Protein AF-A7EYI3-F1 (afdb_monomer)

Sequence (301 aa):
MHMDLYYACGGKWDTVVPQCDITPAELTSFLEYAAMFLCNLGNYHGEGDQKFVPDLNAETLRKIVTISSKAQQERAIELRHRHRTYFPRRDRQCIGDDADKLYHLLKASTETIVPVDGLRELSDGIFIVNGDHSEELSKICSALIKAKEYAGNRTQTRFLTSYIECFRTGSLEAFQKSQKDWVTELSAREENIIGFIEPYRDPAGIRSEWEAMIGIADLDEKSKLKLFVESSKVIIRQLPWALVRSLAVCGSIIFEAANLPNYEYIRETCGFKNIVLANRLSVNNNQNSVPLGQTIRTKYF

Structure (mmCIF, N/CA/C/O backbone):
data_AF-A7EYI3-F1
#
_entry.id   AF-A7EYI3-F1
#
loop_
_atom_site.group_PDB
_atom_site.id
_atom_site.type_symbol
_atom_site.label_atom_id
_atom_site.label_alt_id
_atom_site.label_comp_id
_atom_site.label_asym_id
_atom_site.label_entity_id
_atom_site.label_seq_id
_atom_site.pdbx_PDB_ins_code
_atom_site.Cartn_x
_atom_site.Cartn_y
_atom_site.Cartn_z
_atom_site.occupancy
_atom_site.B_iso_or_equiv
_atom_site.auth_seq_id
_atom_site.auth_comp_id
_atom_site.auth_asym_id
_atom_site.auth_atom_id
_atom_site.pdbx_PDB_model_num
ATOM 1 N N . MET A 1 1 ? 9.627 -6.760 -12.275 1.00 81.81 1 MET A N 1
ATOM 2 C CA . MET A 1 1 ? 10.387 -6.479 -13.515 1.00 81.81 1 MET A CA 1
ATOM 3 C C . MET A 1 1 ? 11.218 -5.216 -13.373 1.00 81.81 1 MET A C 1
ATOM 5 O O . MET A 1 1 ? 12.435 -5.291 -13.458 1.00 81.81 1 MET A O 1
ATOM 9 N N . HIS A 1 2 ? 10.596 -4.060 -13.109 1.00 85.56 2 HIS A N 1
ATOM 10 C CA . HIS A 1 2 ? 11.300 -2.772 -12.992 1.00 85.56 2 HIS A CA 1
ATOM 11 C C . HIS A 1 2 ? 12.450 -2.779 -11.965 1.00 85.56 2 HIS A C 1
ATOM 13 O O . HIS A 1 2 ? 13.549 -2.330 -12.280 1.00 85.56 2 HIS A O 1
ATOM 19 N N . MET A 1 3 ? 12.234 -3.360 -10.778 1.00 86.62 3 MET A N 1
ATOM 20 C CA . MET A 1 3 ? 13.271 -3.451 -9.737 1.00 86.62 3 MET A CA 1
ATOM 21 C C . MET A 1 3 ? 14.443 -4.357 -10.135 1.00 86.62 3 MET A C 1
ATOM 23 O O . MET A 1 3 ? 15.593 -4.020 -9.878 1.00 86.62 3 MET A O 1
ATOM 27 N N . ASP A 1 4 ? 14.183 -5.480 -10.807 1.00 89.19 4 ASP A N 1
ATOM 28 C CA . ASP A 1 4 ? 15.254 -6.384 -11.242 1.00 89.19 4 ASP A CA 1
ATOM 29 C C . ASP A 1 4 ? 16.123 -5.763 -12.337 1.00 89.19 4 ASP A C 1
ATOM 31 O O . ASP A 1 4 ? 17.321 -6.033 -12.397 1.00 89.19 4 ASP A O 1
ATOM 35 N N . LEU A 1 5 ? 15.539 -4.905 -13.179 1.00 89.75 5 LEU A N 1
ATOM 36 C CA . LEU A 1 5 ? 16.288 -4.126 -14.164 1.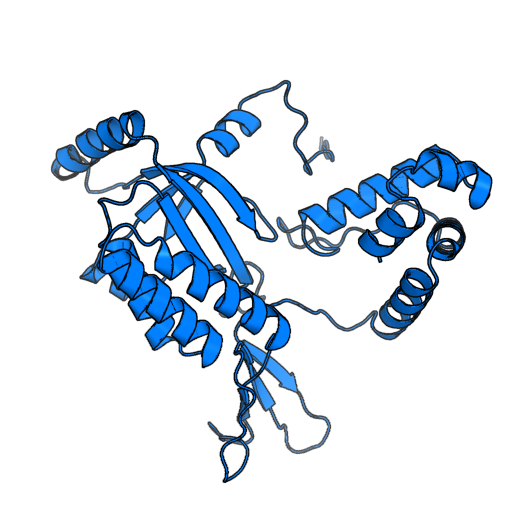00 89.75 5 LEU A CA 1
ATOM 37 C C . LEU A 1 5 ? 17.165 -3.071 -13.487 1.00 89.75 5 LEU A C 1
ATOM 39 O O . LEU A 1 5 ? 18.332 -2.947 -13.849 1.00 89.75 5 LEU A O 1
ATOM 43 N N . TYR A 1 6 ? 16.645 -2.384 -12.461 1.00 91.69 6 TYR A N 1
ATOM 44 C CA . TYR A 1 6 ? 17.432 -1.449 -11.653 1.00 91.69 6 TYR A CA 1
ATOM 45 C C . TYR A 1 6 ? 18.648 -2.132 -11.012 1.00 91.69 6 TYR A C 1
ATOM 47 O O . TYR A 1 6 ? 19.760 -1.609 -11.085 1.00 91.69 6 TYR A O 1
ATOM 55 N N . TYR A 1 7 ? 18.464 -3.316 -10.419 1.00 91.19 7 TYR A N 1
ATOM 56 C CA . TYR A 1 7 ? 19.575 -4.062 -9.825 1.00 91.19 7 TYR A CA 1
ATOM 57 C C . TYR A 1 7 ? 20.575 -4.558 -10.871 1.00 91.19 7 TYR A C 1
ATOM 59 O O . TYR A 1 7 ? 21.778 -4.486 -10.630 1.00 91.19 7 TYR A O 1
ATOM 67 N N . ALA A 1 8 ? 20.107 -5.006 -12.038 1.00 91.06 8 ALA A N 1
ATOM 68 C CA . ALA A 1 8 ? 20.980 -5.481 -13.108 1.00 91.06 8 ALA A CA 1
ATOM 69 C C . ALA A 1 8 ? 21.891 -4.383 -13.678 1.00 91.06 8 ALA A C 1
ATOM 71 O O . ALA A 1 8 ? 23.050 -4.656 -13.983 1.00 91.06 8 ALA A O 1
ATOM 72 N N . CYS A 1 9 ? 21.406 -3.141 -13.780 1.00 91.50 9 CYS A N 1
ATOM 73 C CA . CYS A 1 9 ? 22.230 -2.002 -14.198 1.00 91.50 9 CYS A CA 1
ATOM 74 C C . CYS A 1 9 ? 22.890 -1.256 -13.022 1.00 91.50 9 CYS A C 1
ATOM 76 O O . CYS A 1 9 ? 23.617 -0.285 -13.236 1.00 91.50 9 CYS A O 1
ATOM 78 N N . GLY A 1 10 ? 22.636 -1.659 -11.771 1.00 89.88 10 GLY A N 1
ATOM 79 C CA . GLY A 1 10 ? 23.107 -0.954 -10.574 1.00 89.88 10 GLY A CA 1
ATOM 80 C C . GLY A 1 10 ? 22.639 0.505 -10.502 1.00 89.88 10 GLY A C 1
ATOM 81 O O . GLY A 1 10 ? 23.374 1.362 -10.014 1.00 89.88 10 GLY A O 1
ATOM 82 N N . GLY A 1 11 ? 21.465 0.806 -11.065 1.00 88.81 11 GLY A N 1
ATOM 83 C CA . GLY A 1 11 ? 20.933 2.163 -11.213 1.00 88.81 11 GLY A CA 1
ATOM 84 C C . GLY A 1 11 ? 21.617 3.031 -12.277 1.00 88.81 11 GLY A C 1
ATOM 85 O O . GLY A 1 11 ? 21.251 4.195 -12.426 1.00 88.81 11 GLY A O 1
ATOM 86 N N . LYS A 1 12 ? 22.587 2.499 -13.032 1.00 92.25 12 LYS A N 1
ATOM 87 C CA . LYS A 1 12 ? 23.303 3.224 -14.093 1.00 92.25 12 LYS A CA 1
ATOM 88 C C . LYS A 1 12 ? 22.594 3.050 -15.435 1.00 92.25 12 LYS A C 1
ATOM 90 O O . LYS A 1 12 ? 23.058 2.324 -16.307 1.00 92.25 12 LYS A O 1
ATOM 95 N N . TRP A 1 13 ? 21.453 3.710 -15.603 1.00 93.12 13 TRP A N 1
ATOM 96 C CA . TRP A 1 13 ? 20.616 3.552 -16.798 1.00 93.12 13 TRP A CA 1
ATOM 97 C C . TRP A 1 13 ? 21.315 3.937 -18.110 1.00 93.12 13 TRP A C 1
ATOM 99 O O . TRP A 1 13 ? 21.032 3.331 -19.141 1.00 93.12 13 TRP A O 1
ATOM 109 N N . ASP A 1 14 ? 22.300 4.835 -18.067 1.00 89.81 14 ASP A N 1
ATOM 110 C CA . ASP A 1 14 ? 23.085 5.232 -19.244 1.00 89.81 14 ASP A CA 1
ATOM 111 C C . ASP A 1 14 ? 23.850 4.064 -19.886 1.00 89.81 14 ASP A C 1
ATOM 113 O O . ASP A 1 14 ? 24.131 4.093 -21.082 1.00 89.81 14 ASP A O 1
ATOM 117 N N . THR A 1 15 ? 24.163 3.001 -19.129 1.00 92.94 15 THR A N 1
ATOM 118 C CA . THR A 1 15 ? 24.829 1.810 -19.683 1.00 92.94 15 THR A CA 1
ATOM 119 C C . THR A 1 15 ? 23.877 0.934 -20.492 1.00 92.94 15 THR A C 1
ATOM 121 O O . THR A 1 15 ? 24.330 0.157 -21.330 1.00 92.94 15 THR A O 1
ATOM 124 N N . VAL A 1 16 ? 22.564 1.056 -20.270 1.00 92.50 16 VAL A N 1
ATOM 125 C CA . VAL A 1 16 ? 21.538 0.245 -20.941 1.00 92.50 16 VAL A CA 1
ATOM 126 C C . VAL A 1 16 ? 21.402 0.643 -22.409 1.00 92.50 16 VAL A C 1
ATOM 128 O O . VAL A 1 16 ? 21.196 -0.232 -23.245 1.00 92.50 16 VAL A O 1
ATOM 131 N N . VAL A 1 17 ? 21.589 1.928 -22.735 1.00 93.62 17 VAL A N 1
ATOM 132 C CA . VAL A 1 17 ? 21.517 2.461 -24.108 1.00 93.62 17 VAL A CA 1
ATOM 133 C C . VAL A 1 17 ? 22.470 1.716 -25.059 1.00 93.62 17 VAL A C 1
ATOM 135 O O . VAL A 1 17 ? 21.981 1.061 -25.982 1.00 93.62 17 VAL A O 1
ATOM 138 N N . PRO A 1 18 ? 23.803 1.716 -24.833 1.00 93.88 18 PRO A N 1
ATOM 139 C CA . PRO A 1 18 ? 24.727 0.989 -25.699 1.00 93.88 18 PRO A CA 1
ATOM 140 C C . PRO A 1 18 ? 24.620 -0.534 -25.548 1.00 93.88 18 PRO A C 1
ATOM 142 O O . PRO A 1 18 ? 24.841 -1.252 -26.517 1.00 93.88 18 PRO A O 1
ATOM 145 N N . GLN A 1 19 ? 24.281 -1.051 -24.361 1.00 93.56 19 GLN A N 1
ATOM 146 C CA . GLN A 1 19 ? 24.201 -2.497 -24.118 1.00 93.56 19 GLN A CA 1
ATOM 147 C C . GLN A 1 19 ? 23.029 -3.159 -24.853 1.00 93.56 19 GLN A C 1
ATOM 149 O O . GLN A 1 19 ? 23.147 -4.298 -25.299 1.00 93.56 19 GLN A O 1
ATOM 154 N N . CYS A 1 20 ? 21.894 -2.466 -24.937 1.00 93.06 20 CYS A N 1
ATOM 155 C CA . CYS A 1 20 ? 20.663 -2.995 -25.518 1.00 93.06 20 CYS A CA 1
ATOM 156 C C . CYS A 1 20 ? 20.422 -2.524 -26.953 1.00 93.06 20 CYS A C 1
ATOM 158 O O . CYS A 1 20 ? 19.411 -2.924 -27.529 1.00 93.06 20 CYS A O 1
ATOM 160 N N . ASP A 1 21 ? 21.308 -1.693 -27.515 1.00 94.44 21 ASP A N 1
ATOM 161 C CA . ASP A 1 21 ? 21.116 -1.072 -28.829 1.00 94.44 21 ASP A CA 1
ATOM 162 C C . ASP A 1 21 ? 19.745 -0.369 -28.910 1.00 94.44 21 ASP A C 1
ATOM 164 O O . ASP A 1 21 ? 18.875 -0.709 -29.717 1.00 94.44 21 ASP A O 1
ATOM 168 N N . ILE A 1 22 ? 19.513 0.552 -27.971 1.00 94.81 22 ILE A N 1
ATOM 169 C CA . ILE A 1 22 ? 18.318 1.406 -27.911 1.00 94.81 22 ILE A CA 1
ATOM 170 C C . ILE A 1 22 ? 18.738 2.873 -27.940 1.00 94.81 22 ILE A C 1
ATOM 172 O O . ILE A 1 22 ? 19.893 3.212 -27.694 1.00 94.81 22 ILE A O 1
ATOM 176 N N . THR A 1 23 ? 17.793 3.763 -28.205 1.00 94.88 23 THR A N 1
ATOM 177 C CA . THR A 1 23 ? 18.016 5.208 -28.146 1.00 94.88 23 THR A CA 1
ATOM 178 C C . THR A 1 23 ? 17.821 5.757 -26.724 1.00 94.88 23 THR A C 1
ATOM 180 O O . THR A 1 23 ? 17.084 5.175 -25.923 1.00 94.88 23 THR A O 1
ATOM 183 N N . PRO A 1 24 ? 18.417 6.919 -26.390 1.00 93.75 24 PRO A N 1
ATOM 184 C CA . PRO A 1 24 ? 18.138 7.598 -25.124 1.00 93.75 24 PRO A CA 1
ATOM 185 C C . PRO A 1 24 ? 16.650 7.923 -24.927 1.00 93.75 24 PRO A C 1
ATOM 187 O O . PRO A 1 24 ? 16.144 7.784 -23.821 1.00 93.75 24 PRO A O 1
ATOM 190 N N . ALA A 1 25 ? 15.936 8.294 -25.997 1.00 93.12 25 ALA A N 1
ATOM 191 C CA . ALA A 1 25 ? 14.504 8.589 -25.939 1.00 93.12 25 ALA A CA 1
ATOM 192 C C . ALA A 1 25 ? 13.675 7.354 -25.551 1.00 93.12 25 ALA A C 1
ATOM 194 O O . ALA A 1 25 ? 12.800 7.436 -24.698 1.00 93.12 25 ALA A O 1
ATOM 195 N N . GLU A 1 26 ? 13.995 6.190 -26.115 1.00 93.25 26 GLU A N 1
ATOM 196 C CA . GLU A 1 26 ? 13.348 4.924 -25.760 1.00 93.25 26 GLU A CA 1
ATOM 197 C C . GLU A 1 26 ? 13.592 4.512 -24.305 1.00 93.25 26 GLU A C 1
ATOM 199 O O . GLU A 1 26 ? 12.690 3.997 -23.639 1.00 93.25 26 GLU A O 1
ATOM 204 N N . LEU A 1 27 ? 14.808 4.749 -23.802 1.00 93.38 27 LEU A N 1
ATOM 205 C CA . LEU A 1 27 ? 15.111 4.555 -22.389 1.00 93.38 27 LEU A CA 1
ATOM 206 C C . LEU A 1 27 ? 14.283 5.510 -21.520 1.00 93.38 27 LEU A C 1
ATOM 208 O O . LEU A 1 27 ? 13.712 5.067 -20.525 1.00 93.38 27 LEU A O 1
ATOM 212 N N . THR A 1 28 ? 14.171 6.785 -21.900 1.00 92.56 28 THR A N 1
ATOM 213 C CA . THR A 1 28 ? 13.319 7.759 -21.205 1.00 92.56 28 THR A CA 1
ATOM 214 C C . THR A 1 28 ? 11.867 7.290 -21.147 1.00 92.56 28 THR A C 1
ATOM 216 O O . THR A 1 28 ? 11.328 7.203 -20.047 1.00 92.56 28 THR A O 1
ATOM 219 N N . SER A 1 29 ? 11.266 6.873 -22.267 1.00 91.19 29 SER A N 1
ATOM 220 C CA . SER A 1 29 ? 9.889 6.355 -22.288 1.00 91.19 29 SER A CA 1
ATOM 221 C C . SER A 1 29 ? 9.696 5.145 -21.366 1.00 91.19 29 SER A C 1
ATOM 223 O O . SER A 1 29 ? 8.680 5.023 -20.676 1.00 91.19 29 SER A O 1
ATOM 225 N N . PHE A 1 30 ? 10.682 4.240 -21.305 1.00 92.75 30 PHE A N 1
ATOM 226 C CA . PHE A 1 30 ? 10.650 3.122 -20.361 1.00 92.75 30 PHE A CA 1
ATOM 227 C C . PHE A 1 30 ? 10.717 3.590 -18.902 1.00 92.75 30 PHE A C 1
ATOM 229 O O . PHE A 1 30 ? 9.968 3.080 -18.067 1.00 92.75 30 PHE A O 1
ATOM 236 N N . LEU A 1 31 ? 11.602 4.538 -18.582 1.00 91.94 31 LEU A N 1
ATOM 237 C CA . LEU A 1 31 ? 11.769 5.058 -17.225 1.00 91.94 31 LEU A CA 1
ATOM 238 C C . LEU A 1 31 ? 10.547 5.851 -16.758 1.00 91.94 31 LEU A C 1
ATOM 240 O O . LEU A 1 31 ? 10.153 5.712 -15.603 1.00 91.94 31 LEU A O 1
ATOM 244 N N . GLU A 1 32 ? 9.910 6.613 -17.643 1.00 90.25 32 GLU A N 1
ATOM 245 C CA . GLU A 1 32 ? 8.648 7.302 -17.368 1.00 90.25 32 GLU A CA 1
ATOM 246 C C . GLU A 1 32 ? 7.529 6.303 -17.061 1.00 90.25 32 GLU A C 1
ATOM 248 O O . GLU A 1 32 ? 6.844 6.432 -16.044 1.00 90.25 32 GLU A O 1
ATOM 253 N N . TYR A 1 33 ? 7.392 5.247 -17.873 1.00 89.19 33 TYR A N 1
ATOM 254 C CA . TYR A 1 33 ? 6.442 4.173 -17.588 1.00 89.19 33 TYR A CA 1
ATOM 255 C C . TYR A 1 33 ? 6.756 3.461 -16.266 1.00 89.19 33 TYR A C 1
ATOM 257 O O . TYR A 1 33 ? 5.849 3.217 -15.473 1.00 89.19 33 TYR A O 1
ATOM 265 N N . ALA A 1 34 ? 8.025 3.138 -16.001 1.00 89.62 34 ALA A N 1
ATOM 266 C CA . ALA A 1 34 ? 8.440 2.487 -14.762 1.00 89.62 34 ALA A CA 1
ATOM 267 C C . ALA A 1 34 ? 8.153 3.370 -13.539 1.00 89.62 34 ALA A C 1
ATOM 269 O O . ALA A 1 34 ? 7.646 2.872 -12.536 1.00 89.62 34 ALA A O 1
ATOM 270 N N . ALA A 1 35 ? 8.425 4.674 -13.631 1.00 87.44 35 ALA A N 1
ATOM 271 C CA . ALA A 1 35 ? 8.100 5.639 -12.589 1.00 87.44 35 ALA A CA 1
ATOM 272 C C . ALA A 1 35 ? 6.588 5.687 -12.345 1.00 87.44 35 ALA A C 1
ATOM 274 O O . ALA A 1 35 ? 6.149 5.543 -11.209 1.00 87.44 35 ALA A O 1
ATOM 275 N N . MET A 1 36 ? 5.784 5.790 -13.405 1.00 86.00 36 MET A N 1
ATOM 276 C CA . MET A 1 36 ? 4.326 5.810 -13.302 1.00 86.00 36 MET A CA 1
ATOM 277 C C . MET A 1 36 ? 3.767 4.504 -12.715 1.00 86.00 36 MET A C 1
ATOM 279 O O . MET A 1 36 ? 2.913 4.552 -11.830 1.00 86.00 36 MET A O 1
ATOM 283 N N . PHE A 1 37 ? 4.287 3.347 -13.136 1.00 88.31 37 PHE A N 1
ATOM 284 C CA . PHE A 1 37 ? 3.929 2.038 -12.586 1.00 88.31 37 PHE A CA 1
ATOM 285 C C . PHE A 1 37 ? 4.230 1.951 -11.088 1.00 88.31 37 PHE A C 1
ATOM 287 O O . PHE A 1 37 ? 3.383 1.526 -10.306 1.00 88.31 37 PHE A O 1
ATOM 294 N N . LEU A 1 38 ? 5.433 2.365 -10.676 1.00 85.12 38 LEU A N 1
ATOM 295 C CA . LEU A 1 38 ? 5.856 2.329 -9.277 1.00 85.12 38 LEU A CA 1
ATOM 296 C C . LEU A 1 38 ? 5.075 3.329 -8.414 1.00 85.12 38 LEU A C 1
ATOM 298 O O . LEU A 1 38 ? 4.734 2.997 -7.284 1.00 85.12 38 LEU A O 1
ATOM 302 N N . CYS A 1 39 ? 4.739 4.509 -8.943 1.00 82.81 39 CYS A N 1
ATOM 303 C CA . CYS A 1 39 ? 3.921 5.502 -8.242 1.00 82.81 39 CYS A CA 1
ATOM 304 C C . CYS A 1 39 ? 2.472 5.045 -8.028 1.00 82.81 39 CYS A C 1
ATOM 306 O O . CYS A 1 39 ? 1.893 5.378 -7.002 1.00 82.81 39 CYS A O 1
ATOM 308 N N . ASN A 1 40 ? 1.895 4.291 -8.969 1.00 83.19 40 ASN A N 1
ATOM 309 C CA . ASN A 1 40 ? 0.510 3.806 -8.878 1.00 83.19 40 ASN A CA 1
ATOM 310 C C . ASN A 1 40 ? 0.403 2.373 -8.323 1.00 83.19 40 ASN A C 1
ATOM 312 O O . ASN A 1 40 ? -0.699 1.839 -8.203 1.00 83.19 40 ASN A O 1
ATOM 316 N N . LEU A 1 41 ? 1.538 1.731 -8.012 1.00 85.50 41 LEU A N 1
ATOM 317 C CA . LEU A 1 41 ? 1.633 0.327 -7.590 1.00 85.50 41 LEU A CA 1
ATOM 318 C C . LEU A 1 41 ? 0.972 -0.659 -8.578 1.00 85.50 41 LEU A C 1
ATOM 320 O O . LEU A 1 41 ? 0.471 -1.715 -8.191 1.00 85.50 41 LEU A O 1
ATOM 324 N N . GLY A 1 42 ? 0.974 -0.321 -9.868 1.00 85.62 42 GLY A N 1
ATOM 325 C CA . GLY A 1 42 ? 0.305 -1.071 -10.928 1.00 85.62 42 GLY A CA 1
ATOM 326 C C . GLY A 1 42 ? 0.217 -0.273 -12.228 1.00 85.62 42 GLY A C 1
ATOM 327 O O . GLY A 1 42 ? 0.652 0.869 -12.289 1.00 85.62 42 GLY A O 1
ATOM 328 N N . ASN A 1 43 ? -0.356 -0.864 -13.280 1.00 85.75 43 ASN A N 1
ATOM 329 C CA . ASN A 1 43 ? -0.501 -0.242 -14.609 1.00 85.75 43 ASN A CA 1
ATOM 330 C C . ASN A 1 43 ? -1.865 0.435 -14.845 1.00 85.75 43 ASN A C 1
ATOM 332 O O . ASN A 1 43 ? -2.319 0.570 -15.983 1.00 85.75 43 ASN A O 1
ATOM 336 N N . TYR A 1 44 ? -2.529 0.828 -13.764 1.00 83.75 44 TYR A N 1
ATOM 337 C CA . TYR A 1 44 ? -3.751 1.621 -13.779 1.00 83.75 44 TYR A CA 1
ATOM 338 C C . TYR A 1 44 ? -3.517 2.850 -12.923 1.00 83.75 44 TYR A C 1
ATOM 340 O O . TYR A 1 44 ? -2.934 2.730 -11.846 1.00 83.75 44 TYR A O 1
ATOM 348 N N . HIS A 1 45 ? -3.968 4.009 -13.391 1.00 82.50 45 HIS A N 1
ATOM 349 C CA . HIS A 1 45 ? -3.962 5.212 -12.575 1.00 82.50 45 HIS A CA 1
ATOM 350 C C . HIS A 1 45 ? -4.781 4.968 -11.306 1.00 82.50 45 HIS A C 1
ATOM 352 O O . HIS A 1 45 ? -5.883 4.425 -11.388 1.00 82.50 45 HIS A O 1
ATOM 358 N N . GLY A 1 46 ? -4.245 5.352 -10.146 1.00 76.94 46 GLY A N 1
ATOM 359 C CA . GLY A 1 46 ? -5.012 5.328 -8.902 1.00 76.94 46 GLY A CA 1
ATOM 360 C C . GLY A 1 46 ? -6.251 6.222 -9.017 1.00 76.94 46 GLY A C 1
ATOM 361 O O . GLY A 1 46 ? -7.352 5.819 -8.660 1.00 76.94 46 GLY A O 1
ATOM 362 N N . GLU A 1 47 ? -6.100 7.403 -9.623 1.00 75.94 47 GLU A N 1
ATOM 363 C CA . GLU A 1 47 ? -7.221 8.277 -9.975 1.00 75.94 47 GLU A CA 1
ATOM 364 C C . GLU A 1 47 ? -7.828 7.887 -11.333 1.00 75.94 47 GLU A C 1
ATOM 366 O O . GLU A 1 47 ? -7.143 7.829 -12.353 1.00 75.94 47 GLU A O 1
ATOM 371 N N . GLY A 1 48 ? -9.139 7.642 -11.358 1.00 80.81 48 GLY A N 1
ATOM 372 C CA . GLY A 1 48 ? -9.897 7.383 -12.586 1.00 80.81 48 GLY A CA 1
ATOM 373 C C . GLY A 1 48 ? -9.786 5.963 -13.151 1.00 80.81 48 GLY A C 1
ATOM 374 O O . GLY A 1 48 ? -10.460 5.679 -14.139 1.00 80.81 48 GLY A O 1
ATOM 375 N N . ASP A 1 49 ? -8.972 5.084 -12.549 1.00 82.81 49 ASP A N 1
ATOM 376 C CA . ASP A 1 49 ? -8.828 3.662 -12.909 1.00 82.81 49 ASP A CA 1
ATOM 377 C C . ASP A 1 49 ? -8.610 3.415 -14.416 1.00 82.81 49 ASP A C 1
ATOM 379 O O . ASP A 1 49 ? -9.012 2.400 -14.991 1.00 82.81 49 ASP A O 1
ATOM 383 N N . GLN A 1 50 ? -7.932 4.351 -15.082 1.00 84.62 50 GLN A N 1
ATOM 384 C CA . GLN A 1 50 ? -7.575 4.220 -16.489 1.00 84.62 50 GLN A CA 1
ATOM 385 C C . GLN A 1 50 ? -6.263 3.455 -16.625 1.00 84.62 50 GLN A C 1
ATOM 387 O O . GLN A 1 50 ? -5.272 3.752 -15.954 1.00 84.62 50 GLN A O 1
ATOM 392 N N . LYS A 1 51 ? -6.246 2.463 -17.517 1.00 85.62 51 LYS A N 1
ATOM 393 C CA . LYS A 1 51 ? -5.028 1.725 -17.841 1.00 85.62 51 LYS A CA 1
ATOM 394 C C . LYS A 1 51 ? -4.059 2.635 -18.583 1.00 85.62 51 LYS A C 1
ATOM 396 O O . LYS A 1 51 ? -4.429 3.212 -19.603 1.00 85.62 51 LYS A O 1
ATOM 401 N N . PHE A 1 52 ? -2.808 2.659 -18.148 1.00 86.50 52 PHE A N 1
ATOM 402 C CA . PHE A 1 52 ? -1.722 3.241 -18.925 1.00 86.50 52 PHE A CA 1
ATOM 403 C C . PHE A 1 52 ? -0.802 2.138 -19.438 1.00 86.50 52 PHE A C 1
ATOM 405 O O . PHE A 1 52 ? -0.585 1.105 -18.799 1.00 86.50 52 PHE A O 1
ATOM 412 N N . VAL A 1 53 ? -0.284 2.342 -20.641 1.00 86.19 53 VAL A N 1
ATOM 413 C CA . VAL A 1 53 ? 0.623 1.409 -21.304 1.00 86.19 53 VAL A CA 1
ATOM 414 C C . VAL A 1 53 ? 1.931 2.122 -21.602 1.00 86.19 53 VAL A C 1
ATOM 416 O O . VAL A 1 53 ? 1.933 3.340 -21.771 1.00 86.19 53 VAL A O 1
ATOM 419 N N . PRO A 1 54 ? 3.047 1.387 -21.637 1.00 85.25 54 PRO A N 1
ATOM 420 C CA . PRO A 1 54 ? 4.320 1.994 -21.961 1.00 85.25 54 PRO A CA 1
ATOM 421 C C . PRO A 1 54 ? 4.299 2.565 -23.385 1.00 85.25 54 PRO A C 1
ATOM 423 O O . PRO A 1 54 ? 3.951 1.842 -24.321 1.00 85.25 54 PRO A O 1
ATOM 426 N N . ASP A 1 55 ? 4.723 3.819 -23.553 1.00 87.12 55 ASP A N 1
ATOM 427 C CA . ASP A 1 55 ? 4.930 4.439 -24.870 1.00 87.12 55 ASP A CA 1
ATOM 428 C C . ASP A 1 55 ? 6.274 4.000 -25.467 1.00 87.12 55 ASP A C 1
ATOM 430 O O . ASP A 1 55 ? 7.211 4.771 -25.661 1.00 87.12 55 ASP A O 1
ATOM 434 N N . LEU A 1 56 ? 6.41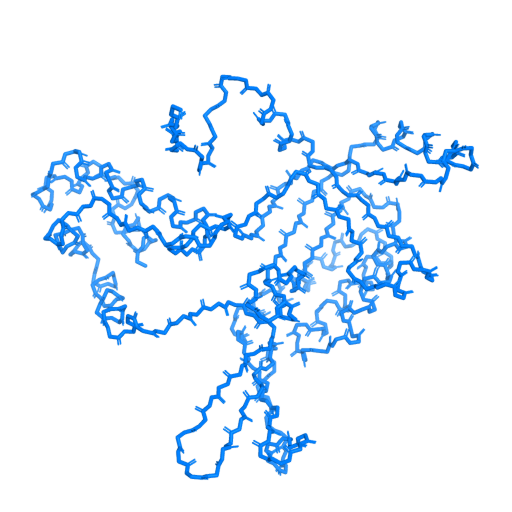4 2.690 -25.652 1.00 86.88 56 LEU A N 1
ATOM 435 C CA . LEU A 1 56 ? 7.579 2.086 -26.277 1.00 86.88 56 LEU A CA 1
ATOM 436 C C . LEU A 1 56 ? 7.170 0.887 -27.114 1.00 86.88 56 LEU A C 1
ATOM 438 O O . LEU A 1 56 ? 6.245 0.134 -26.793 1.00 86.88 56 LEU A O 1
ATOM 442 N N . ASN A 1 57 ? 7.906 0.684 -28.200 1.00 87.00 57 ASN A N 1
ATOM 443 C CA . ASN A 1 57 ? 7.665 -0.457 -29.057 1.00 87.00 57 ASN A CA 1
ATOM 444 C C . ASN A 1 57 ? 8.005 -1.767 -28.305 1.00 87.00 57 ASN A C 1
ATOM 446 O O . ASN A 1 57 ? 8.859 -1.834 -27.414 1.00 87.00 57 ASN A O 1
ATOM 450 N N . ALA A 1 58 ? 7.327 -2.853 -28.673 1.00 86.69 58 ALA A N 1
ATOM 451 C CA . ALA A 1 58 ? 7.493 -4.130 -27.985 1.00 86.69 58 ALA A CA 1
ATOM 452 C C . ALA A 1 58 ? 8.897 -4.745 -28.153 1.00 86.69 58 ALA A C 1
ATOM 454 O O . ALA A 1 58 ? 9.231 -5.679 -27.421 1.00 86.69 58 ALA A O 1
ATOM 455 N N . GLU A 1 59 ? 9.682 -4.299 -29.135 1.00 89.88 59 GLU A N 1
ATOM 456 C CA . GLU A 1 59 ? 11.042 -4.771 -29.404 1.00 89.88 59 GLU A CA 1
ATOM 457 C C . GLU A 1 59 ? 12.059 -4.152 -28.453 1.00 89.88 59 GLU A C 1
ATOM 459 O O . GLU A 1 59 ? 12.838 -4.876 -27.842 1.00 89.88 59 GLU A O 1
ATOM 464 N N . THR A 1 60 ? 11.968 -2.853 -28.227 1.00 90.75 60 THR A N 1
ATOM 465 C CA . THR A 1 60 ? 12.739 -2.100 -27.243 1.00 90.75 60 THR A CA 1
ATOM 466 C C . THR A 1 60 ? 12.528 -2.678 -25.852 1.00 90.75 60 THR A C 1
ATOM 468 O O . THR A 1 60 ? 13.502 -2.949 -25.151 1.00 90.75 60 THR A O 1
ATOM 471 N N . LEU A 1 61 ? 11.285 -3.015 -25.478 1.00 89.06 61 LEU A N 1
ATOM 472 C CA . LEU A 1 61 ? 11.047 -3.719 -24.214 1.00 89.06 61 LEU A CA 1
ATOM 473 C C . LEU A 1 61 ? 11.766 -5.071 -24.168 1.00 89.06 61 LEU A C 1
ATOM 475 O O . LEU A 1 61 ? 12.331 -5.423 -23.137 1.00 89.06 61 LEU A O 1
ATOM 479 N N . ARG A 1 62 ? 11.746 -5.841 -25.270 1.00 89.44 62 ARG A N 1
ATOM 480 C CA . ARG A 1 62 ? 12.450 -7.133 -25.356 1.00 89.44 62 ARG A CA 1
ATOM 481 C C . ARG A 1 62 ? 13.955 -6.957 -25.192 1.00 89.44 62 ARG A C 1
ATOM 483 O O . ARG A 1 62 ? 14.550 -7.752 -24.476 1.00 89.44 62 ARG A O 1
ATOM 490 N N . LYS A 1 63 ? 14.539 -5.935 -25.818 1.00 92.62 63 LYS A N 1
ATOM 491 C CA . LYS A 1 63 ? 15.957 -5.591 -25.692 1.00 92.62 63 LYS A CA 1
ATOM 492 C C . LYS A 1 63 ? 16.294 -5.251 -24.237 1.00 92.62 63 LYS A C 1
ATOM 494 O O . LYS A 1 63 ? 17.132 -5.925 -23.647 1.00 92.62 63 LYS A O 1
ATOM 499 N N . ILE A 1 64 ? 15.555 -4.328 -23.613 1.00 91.50 64 ILE A N 1
ATOM 500 C CA . ILE A 1 64 ? 15.794 -3.886 -22.227 1.00 91.50 64 ILE A CA 1
ATOM 501 C C . ILE A 1 64 ? 15.712 -5.048 -21.235 1.00 91.50 64 ILE A C 1
ATOM 503 O O . ILE A 1 64 ? 16.581 -5.173 -20.377 1.00 91.50 64 ILE A O 1
ATOM 507 N N . VAL A 1 65 ? 14.712 -5.935 -21.339 1.00 91.81 65 VAL A N 1
ATOM 508 C CA . VAL A 1 65 ? 14.580 -7.020 -20.349 1.00 91.81 65 VAL A CA 1
ATOM 509 C C . VAL A 1 65 ? 15.733 -8.021 -20.375 1.00 91.81 65 VAL A C 1
ATOM 511 O O . VAL A 1 65 ? 15.930 -8.721 -19.388 1.00 91.81 65 VAL A O 1
ATOM 514 N N . THR A 1 66 ? 16.517 -8.092 -21.457 1.00 91.81 66 THR A N 1
ATOM 515 C CA . THR A 1 66 ? 17.625 -9.057 -21.574 1.00 91.81 66 THR A CA 1
ATOM 516 C C . THR A 1 66 ? 18.772 -8.810 -20.602 1.00 91.81 66 THR A C 1
ATOM 518 O O . THR A 1 66 ? 19.530 -9.738 -20.331 1.00 91.81 66 THR A O 1
ATOM 521 N N . ILE A 1 67 ? 18.865 -7.616 -20.008 1.00 92.62 67 ILE A N 1
ATOM 522 C CA . ILE A 1 67 ? 19.899 -7.318 -19.007 1.00 92.62 67 ILE A CA 1
ATOM 523 C C . ILE A 1 67 ? 19.691 -8.091 -17.695 1.00 92.62 67 ILE A C 1
ATOM 525 O O . ILE A 1 67 ? 20.606 -8.162 -16.882 1.00 92.62 67 ILE A O 1
ATOM 529 N N . SER A 1 68 ? 18.503 -8.672 -17.473 1.00 92.12 68 SER A N 1
ATOM 530 C CA . SER A 1 68 ? 18.180 -9.450 -16.276 1.00 92.12 68 SER A CA 1
ATOM 531 C C . SER A 1 68 ? 17.413 -10.721 -16.627 1.00 92.12 68 SER A C 1
ATOM 533 O O . SER A 1 68 ? 16.261 -10.676 -17.062 1.00 92.12 68 SER A O 1
ATOM 535 N N . SER A 1 69 ? 18.017 -11.878 -16.351 1.00 88.12 69 SER A N 1
ATOM 536 C CA . SER A 1 69 ? 17.373 -13.186 -16.531 1.00 88.12 69 SER A CA 1
ATOM 537 C C . SER A 1 69 ? 16.060 -13.304 -15.750 1.00 88.12 69 SER A C 1
ATOM 539 O O . SER A 1 69 ? 15.095 -13.898 -16.232 1.00 88.12 69 SER A O 1
ATOM 541 N N . LYS A 1 70 ? 15.985 -12.673 -14.574 1.00 87.62 70 LYS A N 1
ATOM 542 C CA . LYS A 1 70 ? 14.768 -12.613 -13.764 1.00 87.62 70 LYS A CA 1
ATOM 543 C C . LYS A 1 70 ? 13.692 -11.734 -14.409 1.00 87.62 70 LYS A C 1
ATOM 545 O O . LYS A 1 70 ? 12.549 -12.168 -14.521 1.00 87.62 70 LYS A O 1
ATOM 550 N N . ALA A 1 71 ? 14.056 -10.567 -14.946 1.00 85.25 71 ALA A N 1
ATOM 551 C CA . ALA A 1 71 ? 13.114 -9.722 -15.686 1.00 85.25 71 ALA A CA 1
ATOM 552 C C . ALA A 1 71 ? 12.552 -10.429 -16.936 1.00 85.25 71 ALA A C 1
ATOM 554 O O . ALA A 1 71 ? 11.372 -10.280 -17.259 1.00 85.25 71 ALA A O 1
ATOM 555 N N . GLN A 1 72 ? 13.365 -11.243 -17.620 1.00 83.56 72 GLN A N 1
ATOM 556 C CA . GLN A 1 72 ? 12.903 -12.065 -18.745 1.00 83.56 72 GLN A CA 1
ATOM 557 C C . GLN A 1 72 ? 11.859 -13.106 -18.313 1.00 83.56 72 GLN A C 1
ATOM 559 O O . GLN A 1 72 ? 10.848 -13.280 -18.999 1.00 83.56 72 GLN A O 1
ATOM 564 N N . GLN A 1 73 ? 12.084 -13.779 -17.180 1.00 82.62 73 GLN A N 1
ATOM 565 C CA . GLN A 1 73 ? 11.140 -14.749 -16.615 1.00 82.62 73 GLN A CA 1
ATOM 566 C C . GLN A 1 73 ? 9.822 -14.080 -16.214 1.00 82.62 73 GLN A C 1
ATOM 568 O O . GLN A 1 73 ? 8.751 -14.553 -16.590 1.00 82.62 73 GLN A O 1
ATOM 573 N N . GLU A 1 74 ? 9.886 -12.947 -15.518 1.00 80.69 74 GLU A N 1
ATOM 574 C CA . GLU A 1 74 ? 8.698 -12.204 -15.093 1.00 80.69 74 GLU A CA 1
ATOM 575 C C . GLU A 1 74 ? 7.876 -11.692 -16.277 1.00 80.69 74 GLU A C 1
ATOM 577 O O . GLU A 1 74 ? 6.655 -11.822 -16.274 1.00 80.69 74 GLU A O 1
ATOM 582 N N . ARG A 1 75 ? 8.522 -11.203 -17.342 1.00 77.25 75 ARG A N 1
ATOM 583 C CA . ARG A 1 75 ? 7.823 -10.831 -18.582 1.00 77.25 75 ARG A CA 1
ATOM 584 C C . ARG A 1 75 ? 7.106 -12.028 -19.212 1.00 77.25 75 ARG A C 1
ATOM 586 O O . ARG A 1 75 ? 6.006 -11.884 -19.745 1.00 77.25 75 ARG A O 1
ATOM 593 N N . ALA A 1 76 ? 7.721 -13.211 -19.187 1.00 69.69 76 ALA A N 1
ATOM 594 C CA . ALA A 1 76 ? 7.087 -14.427 -19.693 1.00 69.69 76 ALA A CA 1
ATOM 595 C C . ALA A 1 76 ? 5.856 -14.818 -18.855 1.00 69.69 76 ALA A C 1
ATOM 597 O O . ALA A 1 76 ? 4.851 -15.256 -19.415 1.00 69.69 76 ALA A O 1
ATOM 598 N N . ILE A 1 77 ? 5.914 -14.614 -17.537 1.00 66.25 77 ILE A N 1
ATOM 599 C CA . ILE A 1 77 ? 4.791 -14.802 -16.609 1.00 66.25 77 ILE A CA 1
ATOM 600 C C . ILE A 1 77 ? 3.682 -13.773 -16.895 1.00 66.25 77 ILE A C 1
ATOM 602 O O . ILE A 1 77 ? 2.528 -14.154 -17.081 1.00 66.25 77 ILE A O 1
ATOM 606 N N . GLU A 1 78 ? 4.012 -12.489 -17.038 1.00 66.38 78 GLU A N 1
ATOM 607 C CA . GLU A 1 78 ? 3.049 -11.418 -17.335 1.00 66.38 78 GLU A CA 1
ATOM 608 C C . GLU A 1 78 ? 2.297 -11.659 -18.655 1.00 66.38 78 GLU A C 1
ATOM 610 O O . GLU A 1 78 ? 1.072 -11.534 -18.719 1.00 66.38 78 GLU A O 1
ATOM 615 N N . LEU A 1 79 ? 3.004 -12.090 -19.707 1.00 64.19 79 LEU A N 1
ATOM 616 C CA . LEU A 1 79 ? 2.390 -12.444 -20.991 1.00 64.19 79 LEU A CA 1
ATOM 617 C C . LEU A 1 79 ? 1.388 -13.600 -20.867 1.00 64.19 79 LEU A C 1
ATOM 619 O O . LEU A 1 79 ? 0.366 -13.586 -21.553 1.00 64.19 79 LEU A O 1
ATOM 623 N N . ARG A 1 80 ? 1.652 -14.569 -19.980 1.00 57.94 80 ARG A N 1
ATOM 624 C CA . ARG A 1 80 ? 0.738 -15.687 -19.686 1.00 57.94 80 ARG A CA 1
ATOM 625 C C . ARG A 1 80 ? -0.472 -15.253 -18.855 1.00 57.94 80 ARG A C 1
ATOM 627 O O . ARG A 1 80 ? -1.532 -15.859 -18.976 1.00 57.94 80 ARG A O 1
ATOM 634 N N . HIS A 1 81 ? -0.346 -14.193 -18.057 1.00 55.31 81 HIS A N 1
ATOM 635 C CA . HIS A 1 81 ? -1.386 -13.715 -17.141 1.00 55.31 81 HIS A CA 1
ATOM 636 C C . HIS A 1 81 ? -2.094 -12.426 -17.582 1.00 55.31 81 HIS A C 1
ATOM 638 O O . HIS A 1 81 ? -2.808 -11.836 -16.774 1.00 55.31 81 HIS A O 1
ATOM 644 N N . ARG A 1 82 ? -1.994 -12.024 -18.861 1.00 48.81 82 ARG A N 1
ATOM 645 C CA . ARG A 1 82 ? -2.613 -10.802 -19.437 1.00 48.81 82 ARG A CA 1
ATOM 646 C C . ARG A 1 82 ? -4.101 -10.562 -19.109 1.00 48.81 82 ARG A C 1
ATOM 648 O O . ARG A 1 82 ? -4.563 -9.441 -19.293 1.00 48.81 82 ARG A O 1
ATOM 655 N N . HIS A 1 83 ? -4.829 -11.574 -18.633 1.00 36.84 83 HIS A N 1
ATOM 656 C CA . HIS A 1 83 ? -6.259 -11.522 -18.308 1.00 36.84 83 HIS A CA 1
ATOM 657 C C . HIS A 1 83 ? -6.587 -11.607 -16.803 1.00 36.84 83 HIS A C 1
ATOM 659 O O . HIS A 1 83 ? -7.761 -11.682 -16.457 1.00 36.84 83 HIS A O 1
ATOM 665 N N . ARG A 1 84 ? -5.600 -11.623 -15.893 1.00 41.91 84 ARG A N 1
ATOM 666 C CA . ARG A 1 84 ? -5.860 -11.685 -14.443 1.00 41.91 84 ARG A CA 1
ATOM 667 C C . ARG A 1 84 ? -5.571 -10.344 -13.774 1.00 41.91 84 ARG A C 1
ATOM 669 O O . ARG A 1 84 ? -4.419 -9.956 -13.614 1.00 41.91 84 ARG A O 1
ATOM 676 N N . THR A 1 85 ? -6.624 -9.647 -13.363 1.00 42.06 85 THR A N 1
ATOM 677 C CA . THR A 1 85 ? -6.551 -8.460 -12.506 1.00 42.06 85 THR A CA 1
ATOM 678 C C . THR A 1 85 ? -6.223 -8.892 -11.077 1.00 42.06 85 THR A C 1
ATOM 680 O O . THR A 1 85 ? -7.038 -9.517 -10.401 1.00 42.06 85 THR A O 1
ATOM 683 N N . TYR A 1 86 ? -5.014 -8.578 -10.614 1.00 46.88 86 TYR A N 1
ATOM 684 C CA . TYR A 1 86 ? -4.603 -8.757 -9.223 1.00 46.88 86 TYR A CA 1
ATOM 685 C C . TYR A 1 86 ? -4.729 -7.413 -8.511 1.00 46.88 86 TYR A C 1
ATOM 687 O O . TYR A 1 86 ? -3.841 -6.575 -8.609 1.00 46.88 86 TYR A O 1
ATOM 695 N N . PHE A 1 87 ? -5.844 -7.202 -7.813 1.00 42.81 87 PHE A N 1
ATOM 696 C CA . PHE A 1 87 ? -5.960 -6.105 -6.855 1.00 42.81 87 PHE A CA 1
ATOM 697 C C . PHE A 1 87 ? -5.786 -6.668 -5.441 1.00 42.81 87 PHE A C 1
ATOM 699 O O . PHE A 1 87 ? -6.494 -7.625 -5.107 1.00 42.81 87 PHE A O 1
ATOM 706 N N . PRO A 1 88 ? -4.879 -6.109 -4.618 1.00 46.03 88 PRO A N 1
ATOM 707 C CA . PRO A 1 88 ? -4.725 -6.507 -3.227 1.00 46.03 88 PRO A CA 1
ATOM 708 C C . PRO A 1 88 ? -5.942 -6.013 -2.447 1.00 46.03 88 PRO A C 1
ATOM 710 O O . PRO A 1 88 ? -6.069 -4.833 -2.123 1.00 46.03 88 PRO A O 1
ATOM 713 N N . ARG A 1 89 ? -6.886 -6.918 -2.207 1.00 49.75 89 ARG A N 1
ATOM 714 C CA . ARG A 1 89 ? -8.150 -6.630 -1.530 1.00 49.75 89 ARG A CA 1
ATOM 715 C C . ARG A 1 89 ? -8.306 -7.571 -0.362 1.00 49.75 89 ARG A C 1
ATOM 717 O O . ARG A 1 89 ? -7.869 -8.713 -0.432 1.00 49.75 89 ARG A O 1
ATOM 724 N N . ARG A 1 90 ? -8.972 -7.087 0.682 1.00 43.84 90 ARG A N 1
ATOM 725 C CA . ARG A 1 90 ? -9.186 -7.856 1.907 1.00 43.84 90 ARG A CA 1
ATOM 726 C C . ARG A 1 90 ? -9.869 -9.202 1.658 1.00 43.84 90 ARG A C 1
ATOM 728 O O . ARG A 1 90 ? -9.436 -10.196 2.230 1.00 43.84 90 ARG A O 1
ATOM 735 N N . ASP A 1 91 ? -10.915 -9.193 0.830 1.00 50.78 91 ASP A N 1
ATOM 736 C CA . ASP A 1 91 ? -11.706 -10.373 0.497 1.00 50.78 91 ASP A CA 1
ATOM 737 C C . ASP A 1 91 ? -11.838 -10.523 -1.030 1.00 50.78 91 ASP A C 1
ATOM 739 O O . ASP A 1 91 ? -12.444 -9.670 -1.691 1.00 50.78 91 ASP A O 1
ATOM 743 N N . ARG A 1 92 ? -11.280 -11.590 -1.623 1.00 58.22 92 ARG A N 1
ATOM 744 C CA . ARG A 1 92 ? -11.405 -11.880 -3.070 1.00 58.22 92 ARG A CA 1
ATOM 745 C C . ARG A 1 92 ? -12.383 -13.022 -3.324 1.00 58.22 92 ARG A C 1
ATOM 747 O O . ARG A 1 92 ? -12.365 -14.021 -2.618 1.00 58.22 92 ARG A O 1
ATOM 754 N N . GLN A 1 93 ? -13.218 -12.880 -4.355 1.00 51.47 93 GLN A N 1
ATOM 755 C CA . GLN A 1 93 ? -14.093 -13.954 -4.827 1.00 51.47 93 GLN A CA 1
ATOM 756 C C . GLN A 1 93 ? -13.413 -14.687 -5.987 1.00 51.47 93 GLN A C 1
ATOM 758 O O . GLN A 1 93 ? -13.093 -14.067 -7.002 1.00 51.47 93 GLN A O 1
ATOM 763 N N . CYS A 1 94 ? -13.217 -15.997 -5.852 1.00 54.72 94 CYS A N 1
ATOM 764 C CA . CYS A 1 94 ? -12.836 -16.872 -6.961 1.00 54.72 94 CYS A CA 1
ATOM 765 C C . CYS A 1 94 ? -14.020 -17.770 -7.333 1.00 54.72 94 CYS A C 1
ATOM 767 O O . CYS A 1 94 ? -14.631 -18.376 -6.453 1.00 54.72 94 CYS A O 1
ATOM 769 N N . ILE A 1 95 ? -14.346 -17.822 -8.627 1.00 55.50 95 ILE A N 1
ATOM 770 C CA . ILE A 1 95 ? -15.372 -18.705 -9.195 1.00 55.50 95 ILE A CA 1
ATOM 771 C C . ILE A 1 95 ? -14.668 -20.010 -9.584 1.00 55.50 95 ILE A C 1
ATOM 773 O O . ILE A 1 95 ? -13.694 -19.958 -10.337 1.00 55.50 95 ILE A O 1
ATOM 777 N N . GLY A 1 96 ? -15.106 -21.142 -9.030 1.00 48.41 96 GLY A N 1
ATOM 778 C CA . GLY A 1 96 ? -14.673 -22.468 -9.478 1.00 48.41 96 GLY A CA 1
ATOM 779 C C . GLY A 1 96 ? -15.328 -22.850 -10.809 1.00 48.41 96 GLY A C 1
ATOM 780 O O . GLY A 1 96 ? -16.445 -22.416 -11.091 1.00 48.41 96 GLY A O 1
ATOM 781 N N . ASP A 1 97 ? -14.627 -23.635 -11.626 1.00 50.25 97 ASP A N 1
ATOM 782 C CA . ASP A 1 97 ? -15.186 -24.213 -12.851 1.00 50.25 97 ASP A CA 1
ATOM 783 C C . ASP A 1 97 ? -16.131 -25.390 -12.511 1.00 50.25 97 ASP A C 1
ATOM 785 O O . ASP A 1 97 ? -15.853 -26.162 -11.593 1.00 50.25 97 ASP A O 1
ATOM 789 N N . ASP A 1 98 ? -17.200 -25.518 -13.309 1.00 50.69 98 ASP A N 1
ATOM 790 C CA . ASP A 1 98 ? -18.256 -26.552 -13.360 1.00 50.69 98 ASP A CA 1
ATOM 791 C C . ASP A 1 98 ? -19.560 -26.396 -12.539 1.00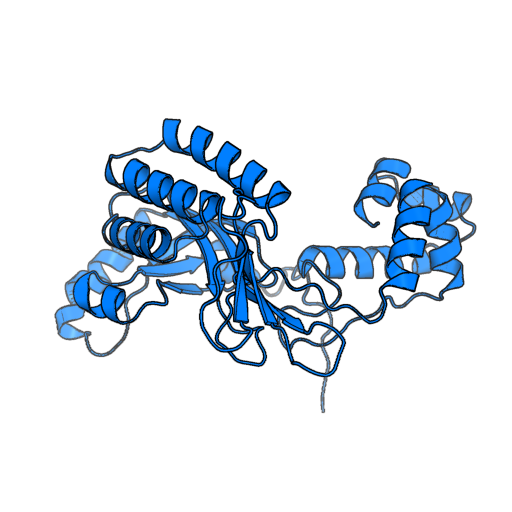 50.69 98 ASP A C 1
ATOM 793 O O . ASP A 1 98 ? -19.711 -25.542 -11.672 1.00 50.69 98 ASP A O 1
ATOM 797 N N . ALA A 1 99 ? -20.563 -27.178 -12.975 1.00 51.25 99 ALA A N 1
ATOM 798 C CA . ALA A 1 99 ? -22.021 -26.972 -12.947 1.00 51.25 99 ALA A CA 1
ATOM 799 C C . ALA A 1 99 ? -22.709 -26.693 -11.591 1.00 51.25 99 ALA A C 1
ATOM 801 O O . ALA A 1 99 ? -23.866 -26.269 -11.599 1.00 51.25 99 ALA A O 1
ATOM 802 N N . ASP A 1 100 ? -21.999 -26.829 -10.473 1.00 57.12 100 ASP A N 1
ATOM 803 C CA . ASP A 1 100 ? -22.420 -26.390 -9.141 1.00 57.12 100 ASP A CA 1
ATOM 804 C C . ASP A 1 100 ? -21.477 -25.263 -8.705 1.00 57.12 100 ASP A C 1
ATOM 806 O O . ASP A 1 100 ? -20.309 -25.491 -8.398 1.00 57.12 100 ASP A O 1
ATOM 810 N N . LYS A 1 101 ? -21.953 -24.013 -8.745 1.00 60.41 101 LYS A N 1
ATOM 811 C CA . LYS A 1 101 ? -21.110 -22.822 -8.551 1.00 60.41 101 LYS A CA 1
ATOM 812 C C . LYS A 1 101 ? -20.518 -22.778 -7.137 1.00 60.41 101 LYS A C 1
ATOM 814 O O . LYS A 1 101 ? -21.143 -22.261 -6.216 1.00 60.41 101 LYS A O 1
ATOM 819 N N . LEU A 1 102 ? -19.291 -23.265 -6.991 1.00 74.00 102 LEU A N 1
ATOM 820 C CA . LEU A 1 102 ? -18.490 -23.136 -5.776 1.00 74.00 102 LEU A CA 1
ATOM 821 C C . LEU A 1 102 ? -17.782 -21.773 -5.760 1.00 74.00 102 LEU A C 1
ATOM 823 O O . LEU A 1 102 ? -17.142 -21.369 -6.738 1.00 74.00 102 LEU A O 1
ATOM 827 N N . TYR A 1 103 ? -17.871 -21.066 -4.636 1.00 78.50 103 TYR A N 1
ATOM 828 C CA . TYR A 1 103 ? -17.269 -19.752 -4.431 1.00 78.50 103 TYR A CA 1
ATOM 829 C C . TYR A 1 103 ? -16.302 -19.774 -3.256 1.00 78.50 103 TYR A C 1
ATOM 831 O O . TYR A 1 103 ? -16.670 -20.126 -2.140 1.00 78.50 103 TYR A O 1
ATOM 839 N N . HIS A 1 104 ? -15.072 -19.318 -3.476 1.00 79.25 104 HIS A N 1
ATOM 840 C CA . HIS A 1 104 ? -14.119 -19.102 -2.389 1.00 79.25 104 HIS A CA 1
ATOM 841 C C . HIS A 1 104 ? -14.021 -17.612 -2.069 1.00 79.25 104 HIS A C 1
ATOM 843 O O . HIS A 1 104 ? -13.709 -16.806 -2.950 1.00 79.25 104 HIS A O 1
ATOM 849 N N . LEU A 1 105 ? -14.273 -17.264 -0.808 1.00 81.25 105 LEU A N 1
ATOM 850 C CA . LEU A 1 105 ? -13.992 -15.965 -0.215 1.00 81.25 105 LEU A CA 1
ATOM 851 C C . LEU A 1 105 ? -12.599 -16.019 0.421 1.00 81.25 105 LEU A C 1
ATOM 853 O O . LEU A 1 105 ? -12.415 -16.559 1.513 1.00 81.25 105 LEU A O 1
ATOM 857 N N . LEU A 1 106 ? -11.613 -15.499 -0.303 1.00 85.06 106 LEU A N 1
ATOM 858 C CA . LEU A 1 106 ? -10.220 -15.449 0.127 1.00 85.06 106 LEU A CA 1
ATOM 859 C C . LEU A 1 106 ? -10.033 -14.297 1.100 1.00 85.06 106 LEU A C 1
ATOM 861 O O . LEU A 1 106 ? -10.178 -13.151 0.697 1.00 85.06 106 LEU A O 1
ATOM 865 N N . LYS A 1 107 ? -9.689 -14.602 2.343 1.00 87.25 107 LYS A N 1
ATOM 866 C CA . LYS A 1 107 ? -9.485 -13.646 3.420 1.00 87.25 107 LYS A CA 1
ATOM 867 C C . LYS A 1 107 ? -8.000 -13.330 3.570 1.00 87.25 107 LYS A C 1
ATOM 869 O O . LYS A 1 107 ? -7.175 -14.237 3.712 1.00 87.25 107 LYS A O 1
ATOM 874 N N . ALA A 1 108 ? -7.674 -12.042 3.592 1.00 91.44 108 ALA A N 1
ATOM 875 C CA . ALA A 1 108 ? -6.319 -11.560 3.818 1.00 91.44 108 ALA A CA 1
ATOM 876 C C . ALA A 1 108 ? -5.845 -11.875 5.247 1.00 91.44 108 ALA A C 1
ATOM 878 O O . ALA A 1 108 ? -6.356 -11.315 6.223 1.00 91.44 108 ALA A O 1
ATOM 879 N N . SER A 1 109 ? -4.876 -12.782 5.374 1.00 93.50 109 SER A N 1
ATOM 880 C CA . SER A 1 109 ? -4.319 -13.202 6.663 1.00 93.50 109 SER A CA 1
ATOM 881 C C . SER A 1 109 ? -2.958 -13.876 6.506 1.00 93.50 109 SER A C 1
ATOM 883 O O . SER A 1 109 ? -2.675 -14.481 5.475 1.00 93.50 109 SER A O 1
ATOM 885 N N . THR A 1 110 ? -2.116 -13.837 7.544 1.00 93.50 110 THR A N 1
ATOM 886 C CA . THR A 1 110 ? -0.886 -14.652 7.569 1.00 93.50 110 THR A CA 1
ATOM 887 C C . THR A 1 110 ? -1.189 -16.128 7.770 1.00 93.50 110 THR A C 1
ATOM 889 O O . THR A 1 110 ? -0.509 -16.985 7.218 1.00 93.50 110 THR A O 1
ATOM 892 N N . GLU A 1 111 ? -2.185 -16.434 8.601 1.00 91.50 111 GLU A N 1
ATOM 893 C CA . GLU A 1 111 ? -2.607 -17.807 8.839 1.00 91.50 111 GLU A CA 1
ATOM 894 C C . GLU A 1 111 ? -3.268 -18.371 7.588 1.00 91.50 111 GLU A C 1
ATOM 896 O O . GLU A 1 111 ? -4.160 -17.752 7.015 1.00 91.50 111 GLU A O 1
ATOM 901 N N . THR A 1 112 ? -2.839 -19.564 7.195 1.00 82.62 112 THR A N 1
ATOM 902 C CA . THR A 1 112 ? -3.374 -20.334 6.065 1.00 82.62 112 THR A CA 1
ATOM 903 C C . THR A 1 112 ? -4.228 -21.513 6.536 1.00 82.62 112 THR A C 1
ATOM 905 O O . THR A 1 112 ? -4.635 -22.344 5.728 1.00 82.62 112 THR A O 1
ATOM 908 N N . ILE A 1 113 ? -4.466 -21.619 7.851 1.00 66.62 113 ILE A N 1
ATOM 909 C CA . ILE A 1 113 ? -5.051 -22.806 8.477 1.00 66.62 113 ILE A CA 1
ATOM 910 C C . ILE A 1 113 ? -6.450 -23.047 7.908 1.00 66.62 113 ILE A C 1
ATOM 912 O O . ILE A 1 113 ? -7.373 -22.253 8.107 1.00 66.62 113 ILE A O 1
ATOM 916 N N . VAL A 1 114 ? -6.583 -24.183 7.227 1.00 59.44 114 VAL A N 1
ATOM 917 C CA . VAL A 1 114 ? -7.860 -24.837 6.950 1.00 59.44 114 VAL A CA 1
ATOM 918 C C . VAL A 1 114 ? -8.285 -25.513 8.259 1.00 59.44 114 VAL A C 1
ATOM 920 O O . VAL A 1 114 ? -7.458 -26.217 8.848 1.00 59.44 114 VAL A O 1
ATOM 923 N N . PRO A 1 115 ? -9.507 -25.288 8.775 1.00 55.44 115 PRO A N 1
ATOM 924 C CA . PRO A 1 115 ? -10.002 -26.034 9.926 1.00 55.44 115 PRO A CA 1
ATOM 925 C C . PRO A 1 115 ? -9.828 -27.543 9.707 1.00 55.44 115 PRO A C 1
ATOM 927 O O . PRO A 1 115 ? -9.929 -28.026 8.581 1.00 55.44 115 PRO A O 1
ATOM 930 N N . VAL A 1 116 ? -9.579 -28.286 10.787 1.00 48.72 116 VAL A N 1
ATOM 931 C CA . VAL A 1 116 ? -9.349 -29.746 10.759 1.00 48.72 116 VAL A CA 1
ATOM 932 C C . VAL A 1 116 ? -10.512 -30.509 10.087 1.00 48.72 116 VAL A C 1
ATOM 934 O O . VAL A 1 116 ? -10.289 -31.582 9.536 1.00 48.72 116 VAL A O 1
ATOM 937 N N . ASP A 1 117 ? -11.705 -29.903 10.035 1.00 49.09 117 ASP A N 1
ATOM 938 C CA . ASP A 1 117 ? -12.932 -30.437 9.423 1.00 49.09 117 ASP A CA 1
ATOM 939 C C . ASP A 1 117 ? -13.199 -29.956 7.977 1.00 49.09 117 ASP A C 1
ATOM 941 O O . ASP A 1 117 ? -14.297 -30.128 7.451 1.00 49.09 117 ASP A O 1
ATOM 945 N N . GLY A 1 118 ? -12.209 -29.357 7.306 1.00 55.78 118 GLY A N 1
ATOM 946 C CA . GLY A 1 118 ? -12.345 -28.840 5.941 1.00 55.78 118 GLY A CA 1
ATOM 947 C C . GLY A 1 118 ? -12.673 -27.345 5.871 1.00 55.78 118 GLY A C 1
ATOM 948 O O . GLY A 1 118 ? -12.649 -26.621 6.868 1.00 55.78 118 GLY A O 1
ATOM 949 N N . LEU A 1 119 ? -12.907 -26.849 4.651 1.00 63.56 119 LEU A N 1
ATOM 950 C CA . LEU A 1 119 ? -13.219 -25.440 4.400 1.00 63.56 119 LEU A CA 1
ATOM 951 C C . LEU A 1 119 ? -14.497 -25.031 5.145 1.00 63.56 119 LEU A C 1
ATOM 953 O O . LEU A 1 119 ? -15.511 -25.721 5.076 1.00 63.56 119 LEU A O 1
ATOM 957 N N . ARG A 1 120 ? -14.470 -23.881 5.830 1.00 70.88 120 ARG A N 1
ATOM 958 C CA . ARG A 1 120 ? -15.655 -23.357 6.520 1.00 70.88 120 ARG A CA 1
ATOM 959 C C . ARG A 1 120 ? -16.658 -22.844 5.487 1.00 70.88 120 ARG A C 1
ATOM 961 O O . ARG A 1 120 ? -16.465 -21.756 4.939 1.00 70.88 120 ARG A O 1
ATOM 968 N N . GLU A 1 121 ? -17.717 -23.611 5.259 1.00 78.38 121 GLU A N 1
ATOM 969 C CA . GLU A 1 121 ? -18.856 -23.189 4.446 1.00 78.38 121 GLU A CA 1
ATOM 970 C C . GLU A 1 121 ? -19.682 -22.130 5.191 1.00 78.38 121 GLU A C 1
ATOM 972 O O . GLU A 1 121 ? -19.958 -22.251 6.388 1.00 78.38 121 GLU A O 1
ATOM 977 N N . LEU A 1 122 ? -20.034 -21.056 4.490 1.00 78.44 122 LEU A N 1
ATOM 978 C CA . LEU A 1 122 ? -20.920 -20.002 4.983 1.00 78.44 122 LEU A CA 1
ATOM 979 C C . LEU A 1 122 ? -22.370 -20.230 4.559 1.00 78.44 122 LEU A C 1
ATOM 981 O O . LEU A 1 122 ? -23.280 -19.951 5.336 1.00 78.44 122 LEU A O 1
ATOM 985 N N . SER A 1 123 ? -22.565 -20.680 3.321 1.00 77.06 123 SER A N 1
ATOM 986 C CA . SER A 1 123 ? -23.868 -20.890 2.682 1.00 77.06 123 SER A CA 1
ATOM 987 C C . SER A 1 123 ? -23.667 -21.520 1.307 1.00 77.06 123 SER A C 1
ATOM 989 O O . SER A 1 123 ? -22.742 -21.082 0.631 1.00 77.06 123 SER A O 1
ATOM 991 N N . ASP A 1 124 ? -24.544 -22.429 0.875 1.00 79.19 124 ASP A N 1
ATOM 992 C CA . ASP A 1 124 ? -24.712 -22.945 -0.499 1.00 79.19 124 ASP A CA 1
ATOM 993 C C . ASP A 1 124 ? -23.474 -22.816 -1.414 1.00 79.19 124 ASP A C 1
ATOM 995 O O . ASP A 1 124 ? -23.458 -22.036 -2.370 1.00 79.19 124 ASP A O 1
ATOM 999 N N . GLY A 1 125 ? -22.406 -23.557 -1.102 1.00 76.69 125 GLY A N 1
ATOM 1000 C CA . GLY A 1 125 ? -21.196 -23.609 -1.927 1.00 76.69 125 GLY A CA 1
ATOM 1001 C C . GLY A 1 125 ? -20.231 -22.424 -1.771 1.00 76.69 125 GLY A C 1
ATOM 1002 O O . GLY A 1 125 ? -19.294 -22.300 -2.559 1.00 76.69 125 GLY A O 1
ATOM 1003 N N . ILE A 1 126 ? -20.418 -21.553 -0.774 1.00 81.44 126 ILE A N 1
ATOM 1004 C CA . ILE A 1 126 ? -19.528 -20.431 -0.438 1.00 81.44 126 ILE A CA 1
ATOM 1005 C C . ILE A 1 126 ? -18.623 -20.808 0.736 1.00 81.44 126 ILE A C 1
ATOM 1007 O O . ILE A 1 126 ? -19.094 -21.032 1.850 1.00 81.44 126 ILE A O 1
ATOM 1011 N N . PHE A 1 127 ? -17.310 -20.772 0.521 1.00 81.94 127 PHE A N 1
ATOM 1012 C CA . PHE A 1 127 ? -16.293 -21.166 1.495 1.00 81.94 127 PHE A CA 1
ATOM 1013 C C . PHE A 1 127 ? -15.362 -20.011 1.845 1.00 81.94 127 PHE A C 1
ATOM 1015 O O . PHE A 1 127 ? -14.874 -19.316 0.956 1.00 81.94 127 PHE A O 1
ATOM 1022 N N . ILE A 1 128 ? -15.046 -19.835 3.130 1.00 80.88 128 ILE A N 1
ATOM 1023 C CA . ILE A 1 128 ? -13.960 -18.934 3.544 1.00 80.88 128 ILE A CA 1
ATOM 1024 C C . ILE A 1 128 ? -12.628 -19.672 3.461 1.00 80.88 128 ILE A C 1
ATOM 1026 O O . ILE A 1 128 ? -12.465 -20.756 4.024 1.00 80.88 128 ILE A O 1
ATOM 1030 N N . VAL A 1 129 ? -11.650 -19.024 2.836 1.00 84.50 129 VAL A N 1
ATOM 1031 C CA . VAL A 1 129 ? -10.272 -19.497 2.733 1.00 84.50 129 VAL A CA 1
ATOM 1032 C C . VAL A 1 129 ? -9.347 -18.414 3.279 1.00 84.50 129 VAL A C 1
ATOM 1034 O O . VAL A 1 129 ? -9.324 -17.303 2.766 1.00 84.50 129 VAL A O 1
ATOM 1037 N N . ASN A 1 130 ? -8.576 -18.726 4.313 1.00 87.25 130 ASN A N 1
ATOM 1038 C CA . ASN A 1 130 ? -7.575 -17.811 4.862 1.00 87.25 130 ASN A CA 1
ATOM 1039 C C . ASN A 1 130 ? -6.261 -17.885 4.064 1.00 87.25 130 ASN A C 1
ATOM 1041 O O . ASN A 1 130 ? -6.006 -18.863 3.361 1.00 87.25 130 ASN A O 1
ATOM 1045 N N . GLY A 1 131 ? -5.392 -16.890 4.233 1.00 89.00 131 GLY A N 1
ATOM 1046 C CA . GLY A 1 131 ? -4.013 -16.938 3.743 1.00 89.00 131 GLY A CA 1
ATOM 1047 C C . GLY A 1 131 ? -3.732 -16.057 2.532 1.00 89.00 131 GLY A C 1
ATOM 1048 O O . GLY A 1 131 ? -2.631 -16.129 1.973 1.00 89.00 131 GLY A O 1
ATOM 1049 N N . ASP A 1 132 ? -4.700 -15.240 2.110 1.00 88.88 132 ASP A N 1
ATOM 1050 C CA . ASP A 1 132 ? -4.466 -14.307 1.017 1.00 88.88 132 ASP A CA 1
ATOM 1051 C C . ASP A 1 132 ? -3.422 -13.262 1.437 1.00 88.88 132 ASP A C 1
ATOM 1053 O O . ASP A 1 132 ? -3.483 -12.728 2.546 1.00 88.88 132 ASP A O 1
ATOM 1057 N N . HIS A 1 133 ? -2.433 -13.006 0.576 1.00 91.88 133 HIS A N 1
ATOM 1058 C CA . HIS A 1 133 ? -1.269 -12.157 0.883 1.00 91.88 133 HIS A CA 1
ATOM 1059 C C . HIS A 1 133 ? -0.488 -12.560 2.152 1.00 91.88 133 HIS A C 1
ATOM 1061 O O . HIS A 1 133 ? 0.100 -11.718 2.837 1.00 91.88 133 HIS A O 1
ATOM 1067 N N . SER A 1 134 ? -0.491 -13.851 2.505 1.00 92.75 134 SER A N 1
ATOM 1068 C CA . SER A 1 134 ? 0.110 -14.346 3.752 1.00 92.75 134 SER A CA 1
ATOM 1069 C C . SER A 1 134 ? 1.600 -14.030 3.894 1.00 92.75 134 SER A C 1
ATOM 1071 O O . SER A 1 134 ? 2.051 -13.722 5.002 1.00 92.75 134 SER A O 1
ATOM 1073 N N . GLU A 1 135 ? 2.370 -14.048 2.803 1.00 93.56 135 GLU A N 1
ATOM 1074 C CA . GLU A 1 135 ? 3.795 -13.704 2.828 1.00 93.56 135 GLU A CA 1
ATOM 1075 C C . GLU A 1 135 ? 4.007 -12.213 3.140 1.00 93.56 135 GLU A C 1
ATOM 1077 O O . GLU A 1 135 ? 4.789 -11.859 4.030 1.00 93.56 135 GLU A O 1
ATOM 1082 N N . GLU A 1 136 ? 3.297 -11.325 2.441 1.00 94.12 136 GLU A N 1
ATOM 1083 C CA . GLU A 1 136 ? 3.390 -9.878 2.632 1.00 94.12 136 GLU A CA 1
ATOM 1084 C C . GLU A 1 136 ? 2.906 -9.471 4.025 1.00 94.12 136 GLU A C 1
ATOM 1086 O O . GLU A 1 136 ? 3.598 -8.737 4.740 1.00 94.12 136 GLU A O 1
ATOM 1091 N N . LEU A 1 137 ? 1.760 -10.003 4.456 1.00 95.12 137 LEU A N 1
ATOM 1092 C CA . LEU A 1 137 ? 1.204 -9.741 5.781 1.00 95.12 137 LEU A CA 1
ATOM 1093 C C . LEU A 1 137 ? 2.116 -10.263 6.895 1.00 95.12 137 LEU A C 1
ATOM 1095 O O . LEU A 1 137 ? 2.202 -9.634 7.947 1.00 95.12 137 LEU A O 1
ATOM 1099 N N . SER A 1 138 ? 2.867 -11.347 6.673 1.00 96.00 138 SER A N 1
ATOM 1100 C CA . SER A 1 138 ? 3.836 -11.850 7.659 1.00 96.00 138 SER A CA 1
ATOM 1101 C C . SER A 1 138 ? 4.989 -10.868 7.873 1.00 96.00 138 SER A C 1
ATOM 1103 O O . SER A 1 138 ? 5.423 -10.641 9.011 1.00 96.00 138 SER A O 1
ATOM 1105 N N . LYS A 1 139 ? 5.458 -10.224 6.796 1.00 97.19 139 LYS A N 1
ATOM 1106 C CA . LYS A 1 139 ? 6.470 -9.157 6.868 1.00 97.19 139 LYS A CA 1
ATOM 1107 C C . LYS A 1 139 ? 5.915 -7.929 7.596 1.00 97.19 139 LYS A C 1
ATOM 1109 O O . LYS A 1 139 ? 6.595 -7.388 8.469 1.00 97.19 139 LYS A O 1
ATOM 1114 N N . ILE A 1 140 ? 4.669 -7.543 7.308 1.00 96.69 140 ILE A N 1
ATOM 1115 C CA . ILE A 1 140 ? 3.973 -6.438 7.990 1.00 96.69 140 ILE A CA 1
ATOM 1116 C C . ILE A 1 140 ? 3.824 -6.729 9.489 1.00 96.69 140 ILE A C 1
ATOM 1118 O O . ILE A 1 140 ? 4.229 -5.908 10.312 1.00 96.69 140 ILE A O 1
ATOM 1122 N N . CYS A 1 141 ? 3.331 -7.911 9.867 1.00 97.12 141 CYS A N 1
ATOM 1123 C CA . CYS A 1 141 ? 3.230 -8.342 11.262 1.00 97.12 141 CYS A CA 1
ATOM 1124 C C . CYS A 1 141 ? 4.586 -8.283 11.975 1.00 97.12 141 CYS A C 1
ATOM 1126 O O . CYS A 1 141 ? 4.675 -7.755 13.081 1.00 97.12 141 CYS A O 1
ATOM 1128 N N . SER A 1 142 ? 5.655 -8.758 11.331 1.00 97.44 142 SER A N 1
ATOM 1129 C CA . SER A 1 142 ? 7.012 -8.719 11.893 1.00 97.44 142 SER A CA 1
ATOM 1130 C C . SER A 1 142 ? 7.497 -7.289 12.155 1.00 97.44 142 SER A C 1
ATOM 1132 O O . SER A 1 142 ? 8.103 -7.017 13.193 1.00 97.44 142 SER A O 1
ATOM 1134 N N . ALA A 1 143 ? 7.211 -6.359 11.241 1.00 97.62 143 ALA A N 1
ATOM 1135 C CA . ALA A 1 143 ? 7.535 -4.945 11.412 1.00 97.62 143 ALA A CA 1
ATOM 1136 C C . ALA A 1 143 ? 6.706 -4.297 12.534 1.00 97.62 143 ALA A C 1
ATOM 1138 O O . ALA A 1 143 ? 7.261 -3.582 13.367 1.00 97.62 143 ALA A O 1
ATOM 1139 N N . LEU A 1 144 ? 5.404 -4.592 12.611 1.00 97.06 144 LEU A N 1
ATOM 1140 C CA . LEU A 1 144 ? 4.516 -4.080 13.659 1.00 97.06 144 LEU A CA 1
ATOM 1141 C C . LEU A 1 144 ? 4.882 -4.608 15.050 1.00 97.06 144 LEU A C 1
ATOM 1143 O O . LEU A 1 144 ? 4.787 -3.865 16.024 1.00 97.06 144 LEU A O 1
ATOM 1147 N N . ILE A 1 145 ? 5.333 -5.864 15.154 1.00 97.62 145 ILE A N 1
ATOM 1148 C CA . ILE A 1 145 ? 5.829 -6.440 16.412 1.00 97.62 145 ILE A CA 1
ATOM 1149 C C . ILE A 1 145 ? 7.020 -5.630 16.927 1.00 97.62 145 ILE A C 1
ATOM 1151 O O . ILE A 1 145 ? 7.010 -5.242 18.091 1.00 97.62 145 ILE A O 1
ATOM 1155 N N . LYS A 1 146 ? 7.985 -5.311 16.056 1.00 97.50 146 LYS A N 1
ATOM 1156 C CA . LYS A 1 146 ? 9.129 -4.458 16.411 1.00 97.50 146 LYS A CA 1
ATOM 1157 C C . LYS A 1 146 ? 8.687 -3.036 16.751 1.00 97.50 146 LYS A C 1
ATOM 1159 O O . LYS A 1 146 ? 9.102 -2.496 17.765 1.00 97.50 146 LYS A O 1
ATOM 1164 N N . ALA A 1 147 ? 7.802 -2.436 15.952 1.00 95.06 147 ALA A N 1
ATOM 1165 C CA . ALA A 1 147 ? 7.294 -1.084 16.203 1.00 95.06 147 ALA A CA 1
ATOM 1166 C C . ALA A 1 147 ? 6.584 -0.966 17.564 1.00 95.06 147 ALA A C 1
ATOM 1168 O O . ALA A 1 147 ? 6.706 0.050 18.243 1.00 95.06 147 ALA A O 1
ATOM 1169 N N . LYS A 1 148 ? 5.889 -2.025 17.997 1.00 95.50 148 LYS A N 1
ATOM 1170 C CA . LYS A 1 148 ? 5.212 -2.093 19.298 1.00 95.50 148 LYS A CA 1
ATOM 1171 C C . LYS A 1 148 ? 6.169 -1.943 20.487 1.00 95.50 148 LYS A C 1
ATOM 1173 O O . LYS A 1 148 ? 5.736 -1.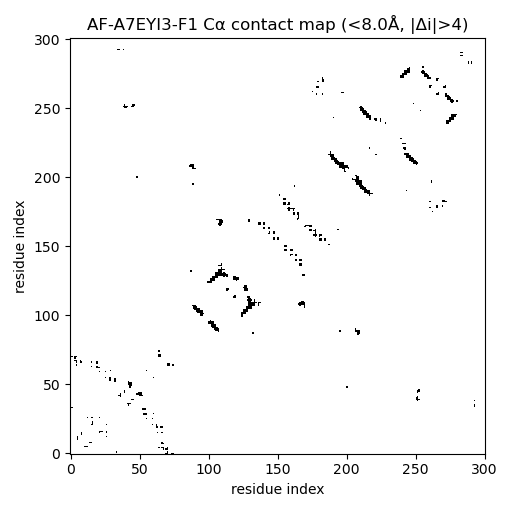438 21.520 1.00 95.50 148 LYS A O 1
ATOM 1178 N N . GLU A 1 149 ? 7.436 -2.338 20.353 1.00 96.19 149 GLU A N 1
ATOM 1179 C CA . GLU A 1 149 ? 8.466 -2.160 21.393 1.00 96.19 149 GLU A CA 1
ATOM 1180 C C . GLU A 1 149 ? 8.795 -0.679 21.644 1.00 96.19 149 GLU A C 1
ATOM 1182 O O . GLU A 1 149 ? 9.244 -0.324 22.731 1.00 96.19 149 GLU A O 1
ATOM 1187 N N . TYR A 1 150 ? 8.507 0.191 20.671 1.00 94.69 150 TYR A N 1
ATOM 1188 C CA . TYR A 1 150 ? 8.740 1.637 20.730 1.00 94.69 150 TYR A CA 1
ATOM 1189 C C . TYR A 1 150 ? 7.455 2.447 20.956 1.00 94.69 150 TYR A C 1
ATOM 1191 O O . TYR A 1 150 ? 7.457 3.666 20.793 1.00 94.69 150 TYR A O 1
ATOM 1199 N N . ALA A 1 151 ? 6.344 1.792 21.309 1.00 92.75 151 ALA A N 1
ATOM 1200 C CA . ALA A 1 151 ? 5.085 2.477 21.577 1.00 92.75 151 ALA A CA 1
ATOM 1201 C C . ALA A 1 151 ? 5.227 3.430 22.779 1.00 92.75 151 ALA A C 1
ATOM 1203 O O . ALA A 1 151 ? 5.613 3.020 23.873 1.00 92.75 151 ALA A O 1
ATOM 1204 N N . GLY A 1 152 ? 4.865 4.697 22.589 1.00 88.31 152 GLY A N 1
ATOM 1205 C CA . GLY A 1 152 ? 4.969 5.748 23.601 1.00 88.31 152 GLY A CA 1
ATOM 1206 C C . GLY A 1 152 ? 3.915 5.663 24.707 1.00 88.31 152 GLY A C 1
ATOM 1207 O O . GLY A 1 152 ? 4.082 6.284 25.755 1.00 88.31 152 GLY A O 1
ATOM 1208 N N . ASN A 1 153 ? 2.828 4.906 24.509 1.00 90.06 153 ASN A N 1
ATOM 1209 C CA . ASN A 1 153 ? 1.812 4.687 25.537 1.00 90.06 153 ASN A CA 1
ATOM 1210 C C . ASN A 1 153 ? 1.038 3.365 25.367 1.00 90.06 153 ASN A C 1
ATOM 1212 O O . ASN A 1 153 ? 1.099 2.687 24.339 1.00 90.06 153 ASN A O 1
ATOM 1216 N N . ARG A 1 154 ? 0.260 3.004 26.399 1.00 92.75 154 ARG A N 1
ATOM 1217 C CA . ARG A 1 154 ? -0.513 1.752 26.437 1.00 92.75 154 ARG A CA 1
ATOM 1218 C C . ARG A 1 154 ? -1.580 1.676 25.339 1.00 92.75 154 ARG A C 1
ATOM 1220 O O . ARG A 1 154 ? -1.868 0.577 24.870 1.00 92.75 154 ARG A O 1
ATOM 1227 N N . THR A 1 155 ? -2.172 2.799 24.932 1.00 92.62 155 THR A N 1
ATOM 1228 C CA . THR A 1 155 ? -3.167 2.838 23.848 1.00 92.62 155 THR A CA 1
ATOM 1229 C C . THR A 1 155 ? -2.521 2.485 22.513 1.00 92.62 155 THR A C 1
ATOM 1231 O O . THR A 1 155 ? -3.052 1.644 21.788 1.00 92.62 155 THR A O 1
ATOM 1234 N N . GLN A 1 156 ? -1.327 3.021 22.242 1.00 91.94 156 GLN A N 1
ATOM 1235 C CA . GLN A 1 156 ? -0.517 2.662 21.079 1.00 91.94 156 GLN A CA 1
ATOM 1236 C C . GLN A 1 156 ? -0.170 1.177 21.061 1.00 91.94 156 GLN A C 1
ATOM 1238 O O . GLN A 1 156 ? -0.413 0.494 20.066 1.00 91.94 156 GLN A O 1
ATOM 1243 N N . THR A 1 157 ? 0.288 0.623 22.187 1.00 95.25 157 THR A N 1
ATOM 1244 C CA . THR A 1 157 ? 0.526 -0.823 22.297 1.00 95.25 157 THR A CA 1
ATOM 1245 C C . THR A 1 157 ? -0.737 -1.639 21.992 1.00 95.25 157 THR A C 1
ATOM 1247 O O . THR A 1 157 ? -0.657 -2.678 21.329 1.00 95.25 157 THR A O 1
ATOM 1250 N N . ARG A 1 158 ? -1.914 -1.188 22.454 1.00 95.75 158 ARG A N 1
ATOM 1251 C CA . ARG A 1 158 ? -3.197 -1.881 22.250 1.00 95.75 158 ARG A CA 1
ATOM 1252 C C . ARG A 1 158 ? -3.648 -1.875 20.793 1.00 95.75 158 ARG A C 1
ATOM 1254 O O . ARG A 1 158 ? -3.989 -2.949 20.284 1.00 95.75 158 ARG A O 1
ATOM 1261 N N . PHE A 1 159 ? -3.633 -0.726 20.113 1.00 94.12 159 PHE A N 1
ATOM 1262 C CA . PHE A 1 159 ? -4.055 -0.696 18.711 1.00 94.12 159 PHE A CA 1
ATOM 1263 C C . PHE A 1 159 ? -3.053 -1.426 17.808 1.00 94.12 159 PHE A C 1
ATOM 1265 O O . PHE A 1 159 ? -3.490 -2.164 16.931 1.00 94.12 159 PHE A O 1
ATOM 1272 N N . LEU A 1 160 ? -1.739 -1.346 18.075 1.00 96.31 160 LEU A N 1
ATOM 1273 C CA . LEU A 1 160 ? -0.724 -2.113 17.335 1.00 96.31 160 LEU A CA 1
ATOM 1274 C C . LEU A 1 160 ? -0.912 -3.623 17.517 1.00 96.31 160 LEU A C 1
ATOM 1276 O O . LEU A 1 160 ? -0.848 -4.380 16.553 1.00 96.31 160 LEU A O 1
ATOM 1280 N N . THR A 1 161 ? -1.210 -4.068 18.741 1.00 97.69 161 THR A N 1
ATOM 1281 C CA . THR A 1 161 ? -1.542 -5.478 19.013 1.00 97.69 161 THR A CA 1
ATOM 1282 C C . THR A 1 161 ? -2.785 -5.917 18.240 1.00 97.69 161 THR A C 1
ATOM 1284 O O . THR A 1 161 ? -2.821 -7.018 17.700 1.00 97.69 161 THR A O 1
ATOM 1287 N N . SER A 1 162 ? -3.788 -5.044 18.146 1.00 97.81 162 SER A N 1
ATOM 1288 C CA . SER A 1 162 ? -5.029 -5.327 17.422 1.00 97.81 162 SER A CA 1
ATOM 1289 C C . SER A 1 162 ? -4.825 -5.336 15.896 1.00 97.81 162 SER A C 1
ATOM 1291 O O . SER A 1 162 ? -5.421 -6.170 15.220 1.00 97.81 162 SER A O 1
ATOM 1293 N N . TYR A 1 163 ? -3.930 -4.498 15.351 1.00 97.19 163 TYR A N 1
ATOM 1294 C CA . TYR A 1 163 ? -3.494 -4.588 13.949 1.00 97.19 163 TYR A CA 1
ATOM 1295 C C . TYR A 1 163 ? -2.793 -5.914 13.653 1.00 97.19 163 TYR A C 1
ATOM 1297 O O . TYR A 1 163 ? -3.151 -6.584 12.688 1.00 97.19 163 TYR A O 1
ATOM 1305 N N . ILE A 1 164 ? -1.840 -6.322 14.501 1.00 97.44 164 ILE A N 1
ATOM 1306 C CA . ILE A 1 164 ? -1.142 -7.609 14.355 1.00 97.44 164 ILE A CA 1
ATOM 1307 C C . ILE A 1 164 ? -2.154 -8.757 14.359 1.00 97.44 164 ILE A C 1
ATOM 1309 O O . ILE A 1 164 ? -2.092 -9.624 13.495 1.00 97.44 164 ILE A O 1
ATOM 1313 N N . GLU A 1 165 ? -3.121 -8.747 15.280 1.00 96.75 165 GLU A N 1
ATOM 1314 C CA . GLU A 1 165 ? -4.147 -9.790 15.341 1.00 96.75 165 GLU A CA 1
ATOM 1315 C C . GLU A 1 165 ? -5.051 -9.804 14.103 1.00 96.75 165 GLU A C 1
ATOM 1317 O O . GLU A 1 165 ? -5.345 -10.875 13.566 1.00 96.75 165 GLU A O 1
ATOM 1322 N N . CYS A 1 166 ? -5.442 -8.626 13.607 1.00 95.69 166 CYS A N 1
ATOM 1323 C CA . CYS A 1 166 ? -6.177 -8.496 12.354 1.00 95.69 166 CYS A CA 1
ATOM 1324 C C . CYS A 1 166 ? -5.394 -9.102 11.188 1.00 95.69 166 CYS A C 1
ATOM 1326 O O . CYS A 1 166 ? -5.944 -9.914 10.460 1.00 95.69 166 CYS A O 1
ATOM 1328 N N . PHE A 1 167 ? -4.128 -8.738 10.988 1.00 96.25 167 PHE A N 1
ATOM 1329 C CA . PHE A 1 167 ? -3.356 -9.230 9.841 1.00 96.25 167 PHE A CA 1
ATOM 1330 C C . PHE A 1 167 ? -2.958 -10.696 9.989 1.00 96.25 167 PHE A C 1
ATOM 1332 O O . PHE A 1 167 ? -2.827 -11.399 8.991 1.00 96.25 167 PHE A O 1
ATOM 1339 N N . ARG A 1 168 ? -2.838 -11.193 11.222 1.00 95.19 168 ARG A N 1
ATOM 1340 C CA . ARG A 1 168 ? -2.569 -12.604 11.492 1.00 95.19 168 ARG A CA 1
ATOM 1341 C C . ARG A 1 168 ? -3.751 -13.501 11.120 1.00 95.19 168 ARG A C 1
ATOM 1343 O O . ARG A 1 168 ? -3.565 -14.482 10.410 1.00 95.19 168 ARG A O 1
ATOM 1350 N N . THR A 1 169 ? -4.954 -13.124 11.554 1.00 92.19 169 THR A N 1
ATOM 1351 C CA . THR A 1 169 ? -6.175 -13.962 11.494 1.00 92.19 169 THR A CA 1
ATOM 1352 C C . THR A 1 169 ? -7.201 -13.518 10.441 1.00 92.19 169 THR A C 1
ATOM 1354 O O . THR A 1 169 ? -8.229 -14.164 10.215 1.00 92.19 169 THR A O 1
ATOM 1357 N N . GLY A 1 170 ? -7.008 -12.336 9.862 1.00 89.44 170 GLY A N 1
ATOM 1358 C CA . GLY A 1 170 ? -7.987 -11.610 9.053 1.00 89.44 170 GLY A CA 1
ATOM 1359 C C . GLY A 1 170 ? -9.152 -10.982 9.846 1.00 89.44 170 GLY A C 1
ATOM 1360 O O . GLY A 1 170 ? -10.105 -10.499 9.231 1.00 89.44 170 GLY A O 1
ATOM 1361 N N . SER A 1 171 ? -9.174 -11.024 11.187 1.00 90.50 171 SER A N 1
ATOM 1362 C CA . SER A 1 171 ? -10.336 -10.581 11.990 1.00 90.50 171 SER A CA 1
ATOM 1363 C C . SER A 1 171 ? -10.712 -9.110 11.760 1.00 90.50 171 SER A C 1
ATOM 1365 O O . SER A 1 171 ? -9.915 -8.188 11.948 1.00 90.50 171 SER A O 1
ATOM 1367 N N . LEU A 1 172 ? -11.971 -8.881 11.376 1.00 89.56 172 LEU A N 1
ATOM 1368 C CA . LEU A 1 172 ? -12.550 -7.544 11.229 1.00 89.56 172 LEU A CA 1
ATOM 1369 C C . LEU A 1 172 ? -12.784 -6.890 12.586 1.00 89.56 172 LEU A C 1
ATOM 1371 O O . LEU A 1 172 ? -12.577 -5.691 12.738 1.00 89.56 172 LEU A O 1
ATOM 1375 N N . GLU A 1 173 ? -13.134 -7.683 13.585 1.00 92.81 173 GLU A N 1
ATOM 1376 C CA . GLU A 1 173 ? -13.341 -7.242 14.956 1.00 92.81 173 GLU A CA 1
ATOM 1377 C C . GLU A 1 173 ? -12.035 -6.715 15.557 1.00 92.81 173 GLU A C 1
ATOM 1379 O O . GLU A 1 173 ? -12.025 -5.654 16.184 1.00 92.81 173 GLU A O 1
ATOM 1384 N N . ALA A 1 174 ? -10.917 -7.410 15.318 1.00 94.75 174 ALA A N 1
ATOM 1385 C CA . ALA A 1 174 ? -9.590 -6.955 15.721 1.00 94.75 174 ALA A CA 1
ATOM 1386 C C . ALA A 1 174 ? -9.226 -5.625 15.044 1.00 94.75 174 ALA A C 1
ATOM 1388 O O . ALA A 1 174 ? -8.742 -4.707 15.709 1.00 94.75 174 ALA A O 1
ATOM 1389 N N . PHE A 1 175 ? -9.536 -5.476 13.753 1.00 94.94 175 PHE A N 1
ATOM 1390 C CA . PHE A 1 175 ? -9.333 -4.215 13.045 1.00 94.94 175 PHE A CA 1
ATOM 1391 C C . PHE A 1 175 ? -10.186 -3.081 13.624 1.00 94.94 175 PHE A C 1
ATOM 1393 O O . PHE A 1 175 ? -9.681 -2.022 13.969 1.00 94.94 175 PHE A O 1
ATOM 1400 N N . GLN A 1 176 ? -11.485 -3.298 13.814 1.00 93.69 176 GLN A N 1
ATOM 1401 C CA . GLN A 1 176 ? -12.370 -2.289 14.397 1.00 93.69 176 GLN A CA 1
ATOM 1402 C C . GLN A 1 176 ? -11.948 -1.907 15.820 1.00 93.69 176 GLN A C 1
ATOM 1404 O O . GLN A 1 176 ? -12.039 -0.743 16.205 1.00 93.69 176 GLN A O 1
ATOM 1409 N N . LYS A 1 177 ? -11.444 -2.865 16.605 1.00 95.44 177 LYS A N 1
ATOM 1410 C CA . LYS A 1 177 ? -10.872 -2.599 17.927 1.00 95.44 177 LYS A CA 1
ATOM 1411 C C . LYS A 1 177 ? -9.637 -1.701 17.841 1.00 95.44 177 LYS A C 1
ATOM 1413 O O . LYS A 1 177 ? -9.528 -0.778 18.645 1.00 95.44 177 LYS A O 1
ATOM 1418 N N . SER A 1 178 ? -8.751 -1.923 16.865 1.00 95.31 178 SER A N 1
ATOM 1419 C CA . SER A 1 178 ? -7.609 -1.029 16.649 1.00 95.31 178 SER A CA 1
ATOM 1420 C C . SER A 1 178 ? -8.072 0.385 16.298 1.00 95.31 178 SER A C 1
ATOM 1422 O O . SER A 1 178 ? -7.543 1.336 16.860 1.00 95.31 178 SER A O 1
ATOM 1424 N N . GLN A 1 179 ? -9.110 0.526 15.464 1.00 93.75 179 GLN A N 1
ATOM 1425 C CA . GLN A 1 179 ? -9.660 1.830 15.082 1.00 93.75 179 GLN A CA 1
ATOM 1426 C C . GLN A 1 179 ? -10.271 2.584 16.270 1.00 93.75 179 GLN A C 1
ATOM 1428 O O . GLN A 1 179 ? -10.039 3.782 16.411 1.00 93.75 179 GLN A O 1
ATOM 1433 N N . LYS A 1 180 ? -11.004 1.889 17.154 1.00 91.88 180 LYS A N 1
ATOM 1434 C CA . LYS A 1 180 ? -11.544 2.472 18.398 1.00 91.88 180 LYS A CA 1
ATOM 1435 C C . LYS A 1 180 ? -10.433 3.002 19.296 1.00 91.88 180 LYS A C 1
ATOM 1437 O O . LYS A 1 180 ? -10.495 4.130 19.769 1.00 91.88 180 LYS A O 1
ATOM 1442 N N . ASP A 1 181 ? -9.399 2.195 19.507 1.00 92.69 181 ASP A N 1
ATOM 1443 C CA . ASP A 1 181 ? -8.272 2.596 20.344 1.00 92.69 181 ASP A CA 1
ATOM 1444 C C . ASP A 1 181 ? -7.501 3.758 19.707 1.00 92.69 181 ASP A C 1
ATOM 1446 O O . ASP A 1 181 ? -7.176 4.735 20.380 1.00 92.69 181 ASP A O 1
ATOM 1450 N N . TRP A 1 182 ? -7.288 3.698 18.394 1.00 92.50 182 TRP A N 1
ATOM 1451 C CA . TRP A 1 182 ? -6.608 4.727 17.621 1.00 92.50 182 TRP A CA 1
ATOM 1452 C C . TRP A 1 182 ? -7.319 6.084 17.658 1.00 92.50 182 TRP A C 1
ATOM 1454 O O . TRP A 1 182 ? -6.666 7.105 17.872 1.00 92.50 182 TRP A O 1
ATOM 1464 N N . VAL A 1 183 ? -8.645 6.123 17.490 1.00 85.75 183 VAL A N 1
ATOM 1465 C CA . VAL A 1 183 ? -9.386 7.393 17.484 1.00 85.75 183 VAL A CA 1
ATOM 1466 C C . VAL A 1 183 ? -9.383 8.073 18.851 1.00 85.75 183 VAL A C 1
ATOM 1468 O O . VAL A 1 183 ? -9.308 9.297 18.934 1.00 85.75 183 VAL A O 1
ATOM 1471 N N . THR A 1 184 ? -9.381 7.282 19.925 1.00 83.88 184 THR A N 1
ATOM 1472 C CA . THR A 1 184 ? -9.295 7.803 21.296 1.00 83.88 184 THR A CA 1
ATOM 1473 C C . THR A 1 184 ? -7.882 8.230 21.697 1.00 83.88 184 THR A C 1
ATOM 1475 O O . THR A 1 184 ? -7.707 8.917 22.703 1.00 83.88 184 THR A O 1
ATOM 1478 N N . GLU A 1 185 ? -6.865 7.866 20.912 1.00 84.19 185 GLU A N 1
ATOM 1479 C CA . GLU A 1 185 ? -5.482 8.247 21.171 1.00 84.19 185 GLU A CA 1
ATOM 1480 C C . GLU A 1 185 ? -5.181 9.638 20.602 1.00 84.19 185 GLU A C 1
ATOM 1482 O O . GLU A 1 185 ? -4.875 9.801 19.419 1.00 84.19 185 GLU A O 1
ATOM 1487 N N . LEU A 1 186 ? -5.257 10.654 21.463 1.00 79.31 186 LEU A N 1
ATOM 1488 C CA . LEU A 1 186 ? -5.068 12.060 21.083 1.00 79.31 186 LEU A CA 1
ATOM 1489 C C . LEU A 1 186 ? -3.700 12.629 21.483 1.00 79.31 186 LEU A C 1
ATOM 1491 O O . LEU A 1 186 ? -3.347 13.732 21.056 1.00 79.31 186 LEU A O 1
ATOM 1495 N N . SER A 1 187 ? -2.933 11.918 22.312 1.00 77.00 187 SER A N 1
ATOM 1496 C CA . SER A 1 187 ? -1.676 12.418 22.884 1.00 77.00 187 SER A CA 1
ATOM 1497 C C . SER A 1 187 ? -0.454 12.128 22.010 1.00 77.00 187 SER A C 1
ATOM 1499 O O . SER A 1 187 ? 0.582 12.767 22.178 1.00 77.00 187 SER A O 1
ATOM 1501 N N . ALA A 1 188 ? -0.592 11.213 21.048 1.00 75.69 188 ALA A N 1
A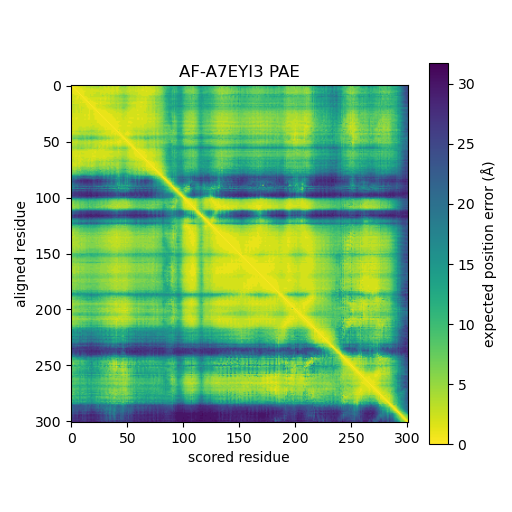TOM 1502 C CA . ALA A 1 188 ? 0.488 10.783 20.176 1.00 75.69 188 ALA A CA 1
ATOM 1503 C C . ALA A 1 188 ? 1.117 11.937 19.375 1.00 75.69 188 ALA A C 1
ATOM 1505 O O . ALA A 1 188 ? 0.424 12.811 18.833 1.00 75.69 188 ALA A O 1
ATOM 1506 N N . ARG A 1 189 ? 2.452 11.904 19.300 1.00 79.44 189 ARG A N 1
ATOM 1507 C CA . ARG A 1 189 ? 3.256 12.712 18.380 1.00 79.44 189 ARG A CA 1
ATOM 1508 C C . ARG A 1 189 ? 3.331 12.048 17.007 1.00 79.44 189 ARG A C 1
ATOM 1510 O O . ARG A 1 189 ? 3.303 12.740 15.998 1.00 79.44 189 ARG A O 1
ATOM 1517 N N . GLU A 1 190 ? 3.410 10.727 16.966 1.00 83.44 190 GLU A N 1
ATOM 1518 C CA . GLU A 1 190 ? 3.412 9.919 15.754 1.00 83.44 190 GLU A CA 1
ATOM 1519 C C . GLU A 1 190 ? 1.984 9.453 15.455 1.00 83.44 190 GLU A C 1
ATOM 1521 O O . GLU A 1 190 ? 1.372 8.732 16.245 1.00 83.44 190 GLU A O 1
ATOM 1526 N N . GLU A 1 191 ? 1.454 9.857 14.305 1.00 85.81 191 GLU A N 1
ATOM 1527 C CA . GLU A 1 191 ? 0.141 9.446 13.819 1.00 85.81 191 GLU A CA 1
ATOM 1528 C C . GLU A 1 191 ? 0.310 8.372 12.745 1.00 85.81 191 GLU A C 1
ATOM 1530 O O . GLU A 1 191 ? 1.221 8.443 11.916 1.00 85.81 191 GLU A O 1
ATOM 1535 N N . ASN A 1 192 ? -0.545 7.352 12.771 1.00 89.31 192 ASN A N 1
ATOM 1536 C CA . ASN A 1 192 ? -0.500 6.287 11.777 1.00 89.31 192 ASN A CA 1
ATOM 1537 C C . ASN A 1 192 ? -1.869 5.664 11.522 1.00 89.31 192 ASN A C 1
ATOM 1539 O O . ASN A 1 192 ? -2.698 5.580 12.421 1.00 89.31 192 ASN A O 1
ATOM 1543 N N . ILE A 1 193 ? -2.057 5.160 10.309 1.00 89.75 193 ILE A N 1
ATOM 1544 C CA . ILE A 1 193 ? -3.154 4.267 9.947 1.00 89.75 193 ILE A CA 1
ATOM 1545 C C . ILE A 1 193 ? -2.620 3.234 8.960 1.00 89.75 193 ILE A C 1
ATOM 1547 O O . ILE A 1 193 ? -1.798 3.556 8.108 1.00 89.75 193 ILE A O 1
ATOM 1551 N N . ILE A 1 194 ? -3.007 1.974 9.130 1.00 94.06 194 ILE A N 1
ATOM 1552 C CA . ILE A 1 194 ? -2.530 0.862 8.308 1.00 94.06 194 ILE A CA 1
ATOM 1553 C C . ILE A 1 194 ? -3.628 -0.186 8.205 1.00 94.06 194 ILE A C 1
ATOM 1555 O O . ILE A 1 194 ? -4.198 -0.584 9.223 1.00 94.06 194 ILE A O 1
ATOM 1559 N N . GLY A 1 195 ? -3.928 -0.647 6.996 1.00 93.38 195 GLY A N 1
ATOM 1560 C CA . GLY A 1 195 ? -4.927 -1.686 6.782 1.00 93.38 195 GLY A CA 1
ATOM 1561 C C . GLY A 1 195 ? -5.561 -1.641 5.402 1.00 93.38 195 GLY A C 1
ATOM 1562 O O . GLY A 1 195 ? -5.120 -0.923 4.517 1.00 93.38 195 GLY A O 1
ATOM 1563 N N . PHE A 1 196 ? -6.639 -2.404 5.241 1.00 93.12 196 PHE A N 1
ATOM 1564 C CA . PHE A 1 196 ? -7.536 -2.273 4.098 1.00 93.12 196 PHE A CA 1
ATOM 1565 C C . PHE A 1 196 ? -8.584 -1.211 4.436 1.00 93.12 196 PHE A C 1
ATOM 1567 O O . PHE A 1 196 ? -9.501 -1.498 5.210 1.00 93.12 196 PHE A O 1
ATOM 1574 N N . ILE A 1 197 ? -8.419 0.010 3.922 1.00 90.00 197 ILE A N 1
ATOM 1575 C CA . ILE A 1 197 ? -9.181 1.183 4.382 1.00 90.00 197 ILE A CA 1
ATOM 1576 C C . ILE A 1 197 ? -10.246 1.591 3.367 1.00 90.00 197 ILE A C 1
ATOM 1578 O O . ILE A 1 197 ? -11.441 1.495 3.665 1.00 90.00 197 ILE A O 1
ATOM 1582 N N . GLU A 1 198 ? -9.834 1.963 2.156 1.00 86.62 198 GLU A N 1
ATOM 1583 C CA . GLU A 1 198 ? -10.712 2.642 1.204 1.00 86.62 198 GLU A CA 1
ATOM 1584 C C . GLU A 1 198 ? -11.262 1.713 0.108 1.00 86.62 198 GLU A C 1
ATOM 1586 O O . GLU A 1 198 ? -10.486 1.010 -0.544 1.00 86.62 198 GLU A O 1
ATOM 1591 N N . PRO A 1 199 ? -12.586 1.695 -0.142 1.00 87.62 199 PRO A N 1
ATOM 1592 C CA . PRO A 1 199 ? -13.206 0.791 -1.112 1.00 87.62 199 PRO A CA 1
ATOM 1593 C C . PRO A 1 199 ? -13.320 1.362 -2.533 1.00 87.62 199 PRO A C 1
ATOM 1595 O O . PRO A 1 199 ? -13.920 0.714 -3.388 1.00 87.62 199 PRO A O 1
ATOM 1598 N N . TYR A 1 200 ? -12.768 2.552 -2.810 1.00 84.69 200 TYR A N 1
ATOM 1599 C CA . TYR A 1 200 ? -13.020 3.309 -4.050 1.00 84.69 200 TYR A CA 1
ATOM 1600 C C . TYR A 1 200 ? -12.771 2.520 -5.338 1.00 84.69 200 TYR A C 1
ATOM 1602 O O . TYR A 1 200 ? -13.489 2.700 -6.316 1.00 84.69 200 TYR A O 1
ATOM 1610 N N . ARG A 1 201 ? -11.769 1.637 -5.331 1.00 82.00 201 ARG A N 1
ATOM 1611 C CA . ARG A 1 201 ? -11.364 0.863 -6.511 1.00 82.00 201 ARG A CA 1
ATOM 1612 C C . ARG A 1 201 ? -12.126 -0.447 -6.667 1.00 82.00 201 ARG A C 1
ATOM 1614 O O . ARG A 1 201 ? -11.915 -1.172 -7.640 1.00 82.00 201 ARG A O 1
ATOM 1621 N N . ASP A 1 202 ? -12.983 -0.818 -5.715 1.00 83.06 202 ASP A N 1
ATOM 1622 C CA . ASP A 1 202 ? -13.869 -1.966 -5.876 1.00 83.06 202 ASP A CA 1
ATOM 1623 C C . ASP A 1 202 ? -15.072 -1.608 -6.750 1.00 83.06 202 ASP A C 1
ATOM 1625 O O . ASP A 1 202 ? -15.854 -0.758 -6.340 1.00 83.06 202 ASP A O 1
ATOM 1629 N N . PRO A 1 203 ? -15.308 -2.291 -7.892 1.00 79.94 203 PRO A N 1
ATOM 1630 C CA . PRO A 1 203 ? -16.523 -2.074 -8.676 1.00 79.94 203 PRO A CA 1
ATOM 1631 C C . PRO A 1 203 ? -17.814 -2.258 -7.869 1.00 79.94 203 PRO A C 1
ATOM 1633 O O . PRO A 1 203 ? -18.828 -1.647 -8.188 1.00 79.94 203 PRO A O 1
ATOM 1636 N N . ALA A 1 204 ? -17.784 -3.099 -6.829 1.00 81.25 204 ALA A N 1
ATOM 1637 C CA . ALA A 1 204 ? -18.909 -3.284 -5.916 1.00 81.25 204 ALA A CA 1
ATOM 1638 C C . ALA A 1 204 ? -18.892 -2.324 -4.708 1.00 81.25 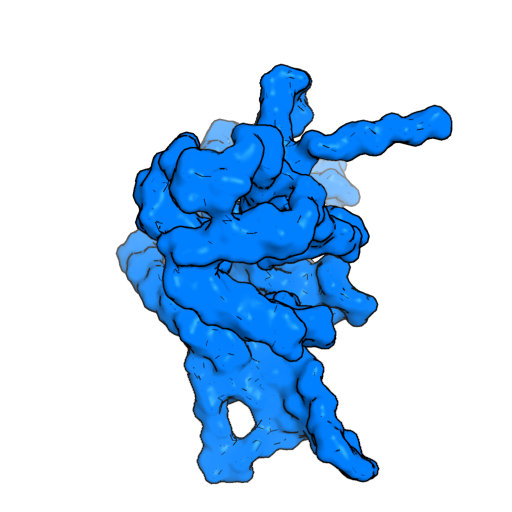204 ALA A C 1
ATOM 1640 O O . ALA A 1 204 ? -19.861 -2.295 -3.957 1.00 81.25 204 ALA A O 1
ATOM 1641 N N . GLY A 1 205 ? -17.809 -1.570 -4.496 1.00 82.31 205 GLY A N 1
ATOM 1642 C CA . GLY A 1 205 ? -17.665 -0.596 -3.410 1.00 82.31 205 GLY A CA 1
ATOM 1643 C C . GLY A 1 205 ? -17.628 -1.183 -1.995 1.00 82.31 205 GLY A C 1
ATOM 1644 O O . GLY A 1 205 ? -17.863 -0.451 -1.039 1.00 82.31 205 GLY A O 1
ATOM 1645 N N . ILE A 1 206 ? -17.360 -2.485 -1.839 1.00 81.00 206 ILE A N 1
ATOM 1646 C CA . ILE A 1 206 ? -17.421 -3.181 -0.537 1.00 81.00 206 ILE A CA 1
ATOM 1647 C C . ILE A 1 206 ? -16.064 -3.704 -0.053 1.00 81.00 206 ILE A C 1
ATOM 1649 O O . ILE A 1 206 ? -15.894 -3.965 1.136 1.00 81.00 206 ILE A O 1
ATOM 1653 N N . ARG A 1 207 ? -15.090 -3.875 -0.952 1.00 84.94 207 ARG A N 1
ATOM 1654 C CA . ARG A 1 207 ? -13.740 -4.357 -0.637 1.00 84.94 207 ARG A CA 1
ATOM 1655 C C . ARG A 1 207 ? -12.761 -3.199 -0.609 1.00 84.94 207 ARG A C 1
ATOM 1657 O O . ARG A 1 207 ? -12.576 -2.528 -1.618 1.00 84.94 207 ARG A O 1
ATOM 1664 N N . SER A 1 208 ? -12.067 -3.048 0.507 1.00 87.81 208 SER A N 1
ATOM 1665 C CA . SER A 1 208 ? -11.053 -2.010 0.652 1.00 87.81 208 SER A CA 1
ATOM 1666 C C . SER A 1 208 ? -9.697 -2.402 0.054 1.00 87.81 208 SER A C 1
ATOM 1668 O O . SER A 1 208 ? -9.293 -3.570 0.113 1.00 87.81 208 SER A O 1
ATOM 1670 N N . GLU A 1 209 ? -8.996 -1.412 -0.498 1.00 88.62 209 GLU A N 1
ATOM 1671 C CA . GLU A 1 209 ? -7.590 -1.483 -0.908 1.00 88.62 209 GLU A CA 1
ATOM 1672 C C . GLU A 1 209 ? -6.672 -1.314 0.312 1.00 88.62 209 GLU A C 1
ATOM 1674 O O . GLU A 1 209 ? -7.021 -0.642 1.288 1.00 88.62 209 GLU A O 1
ATOM 1679 N N . TRP A 1 210 ? -5.509 -1.969 0.272 1.00 92.38 210 TRP A N 1
ATOM 1680 C CA . TRP A 1 210 ? -4.481 -1.819 1.297 1.00 92.38 210 TRP A CA 1
ATOM 1681 C C . TRP A 1 210 ? -3.796 -0.452 1.219 1.00 92.38 210 TRP A C 1
ATOM 1683 O O . TRP A 1 210 ? -3.274 -0.076 0.171 1.00 92.38 210 TRP A O 1
ATOM 1693 N N . GLU A 1 211 ? -3.693 0.227 2.356 1.00 90.06 211 GLU A N 1
ATOM 1694 C CA . GLU A 1 211 ? -2.940 1.465 2.505 1.00 90.06 211 GLU A CA 1
ATOM 1695 C C . GLU A 1 211 ? -2.229 1.547 3.861 1.00 90.06 211 GLU A C 1
ATOM 1697 O O . GLU A 1 211 ? -2.568 0.866 4.837 1.00 90.06 211 GLU A O 1
ATOM 1702 N N . ALA A 1 212 ? -1.216 2.406 3.923 1.00 90.81 212 ALA A N 1
ATOM 1703 C CA . ALA A 1 212 ? -0.576 2.795 5.166 1.00 90.81 212 ALA A CA 1
ATOM 1704 C C . ALA A 1 212 ? -0.123 4.255 5.115 1.00 90.81 212 ALA A C 1
ATOM 1706 O O . ALA A 1 212 ? 0.457 4.699 4.128 1.00 90.81 212 ALA A O 1
ATOM 1707 N N . MET A 1 213 ? -0.306 4.983 6.208 1.00 89.19 213 MET A N 1
ATOM 1708 C CA . MET A 1 213 ? 0.207 6.333 6.403 1.00 89.19 213 MET A CA 1
ATOM 1709 C C . MET A 1 213 ? 0.898 6.406 7.759 1.00 89.19 213 MET A C 1
ATOM 1711 O O . MET A 1 213 ? 0.365 5.937 8.763 1.00 89.19 213 MET A O 1
ATOM 1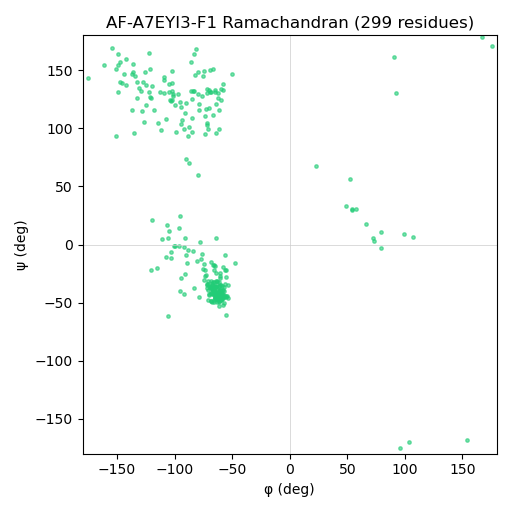715 N N . ILE A 1 214 ? 2.079 7.020 7.789 1.00 89.25 214 ILE A N 1
ATOM 1716 C CA . ILE A 1 214 ? 2.787 7.393 9.012 1.00 89.25 214 ILE A CA 1
ATOM 1717 C C . ILE A 1 214 ? 3.179 8.860 8.891 1.00 89.25 214 ILE A C 1
ATOM 1719 O O . ILE A 1 214 ? 3.757 9.285 7.885 1.00 89.25 214 ILE A O 1
ATOM 1723 N N . GLY A 1 215 ? 2.908 9.639 9.929 1.00 83.31 215 GLY A N 1
ATOM 1724 C CA . GLY A 1 215 ? 3.291 11.038 9.978 1.00 83.31 215 GLY A CA 1
ATOM 1725 C C . GLY A 1 215 ? 3.575 11.531 11.385 1.00 83.31 215 GLY A C 1
ATOM 1726 O O . GLY A 1 215 ? 3.233 10.901 12.381 1.00 83.31 215 GLY A O 1
ATOM 1727 N N . ILE A 1 216 ? 4.237 12.678 11.454 1.00 82.81 216 ILE A N 1
ATOM 1728 C CA . ILE A 1 216 ? 4.560 13.350 12.708 1.00 82.81 216 ILE A CA 1
ATOM 1729 C C . ILE A 1 216 ? 3.601 14.528 12.843 1.00 82.81 216 ILE A C 1
ATOM 1731 O O . ILE A 1 216 ? 3.495 15.371 11.946 1.00 82.81 216 ILE A O 1
ATOM 1735 N N . ALA A 1 217 ? 2.880 14.567 13.958 1.00 79.62 217 ALA A N 1
ATOM 1736 C CA . ALA A 1 217 ? 1.992 15.658 14.303 1.00 79.62 217 ALA A CA 1
ATOM 1737 C C . ALA A 1 217 ? 2.801 16.943 14.523 1.00 79.62 217 ALA A C 1
ATOM 1739 O O . ALA A 1 217 ? 3.789 16.963 15.264 1.00 79.62 217 ALA A O 1
ATOM 1740 N N . ASP A 1 218 ? 2.356 18.023 13.888 1.00 79.25 218 ASP A N 1
ATOM 1741 C CA . ASP A 1 218 ? 2.894 19.364 14.089 1.00 79.25 218 ASP A CA 1
ATOM 1742 C C . ASP A 1 218 ? 2.191 19.979 15.310 1.00 79.25 218 ASP A C 1
ATOM 1744 O O . ASP A 1 218 ? 0.986 20.226 15.276 1.00 79.25 218 ASP A O 1
ATOM 1748 N N . LEU A 1 219 ? 2.907 20.127 16.430 1.00 75.25 219 LEU A N 1
ATOM 1749 C CA . LEU A 1 219 ? 2.305 20.502 17.718 1.00 75.25 219 LEU A CA 1
ATOM 1750 C C . LEU A 1 219 ? 1.732 21.925 17.714 1.00 75.25 219 LEU A C 1
ATOM 1752 O O . LEU A 1 219 ? 0.712 22.169 18.366 1.00 75.25 219 LEU A O 1
ATOM 1756 N N . ASP A 1 220 ? 2.347 22.838 16.962 1.00 75.62 220 ASP A N 1
ATOM 1757 C CA . ASP A 1 220 ? 1.897 24.226 16.864 1.00 75.62 220 ASP A CA 1
ATOM 1758 C C . ASP A 1 220 ? 0.586 24.296 16.078 1.00 75.62 220 ASP A C 1
ATOM 1760 O O . ASP A 1 220 ? -0.402 24.879 16.532 1.00 75.62 220 ASP A O 1
ATOM 1764 N N . GLU A 1 221 ? 0.533 23.621 14.930 1.00 71.31 221 GLU A N 1
ATOM 1765 C CA . GLU A 1 221 ? -0.676 23.547 14.107 1.00 71.31 221 GLU A CA 1
ATOM 1766 C C . GLU A 1 221 ? -1.790 22.742 14.789 1.00 71.31 221 GLU A C 1
ATOM 1768 O O . GLU A 1 221 ? -2.956 23.145 14.778 1.00 71.31 221 GLU A O 1
ATOM 1773 N N . LYS A 1 222 ? -1.440 21.656 15.488 1.00 69.38 222 LYS A N 1
ATOM 1774 C CA . LYS A 1 222 ? -2.373 20.890 16.327 1.00 69.38 222 LYS A CA 1
ATOM 1775 C C . LYS A 1 222 ? -2.985 21.764 17.420 1.00 69.38 222 LYS A C 1
ATOM 1777 O O . LYS A 1 222 ? -4.176 21.638 17.687 1.00 69.38 222 LYS A O 1
ATOM 1782 N N . SER A 1 223 ? -2.213 22.666 18.026 1.00 73.50 223 SER A N 1
ATOM 1783 C CA . SER A 1 223 ? -2.712 23.584 19.059 1.00 73.50 223 SER A CA 1
ATOM 1784 C C . SER A 1 223 ? -3.694 24.613 18.489 1.00 73.50 223 SER A C 1
ATOM 1786 O O . SER A 1 223 ? -4.748 24.845 19.085 1.00 73.50 223 SER A O 1
ATOM 1788 N N . LYS A 1 224 ? -3.413 25.168 17.302 1.00 76.44 224 LYS A N 1
ATOM 1789 C CA . LYS A 1 224 ? -4.342 26.066 16.587 1.00 76.44 224 LYS A CA 1
ATOM 1790 C C . LYS A 1 224 ? -5.649 25.355 16.229 1.00 76.44 224 LYS A C 1
ATOM 1792 O O . LYS A 1 224 ? -6.732 25.877 16.490 1.00 76.44 224 LYS A O 1
ATOM 1797 N N . LEU A 1 225 ? -5.554 24.138 15.693 1.00 69.50 225 LEU A N 1
ATOM 1798 C CA . LEU A 1 225 ? -6.718 23.311 15.367 1.00 69.50 225 LEU A CA 1
ATOM 1799 C C . LEU A 1 225 ? -7.499 22.907 16.621 1.00 69.50 225 LEU A C 1
ATOM 1801 O O . LEU A 1 225 ? -8.725 22.891 16.593 1.00 69.50 225 LEU A O 1
ATOM 1805 N N . LYS A 1 226 ? -6.825 22.657 17.749 1.00 70.81 226 LYS A N 1
ATOM 1806 C CA . LYS A 1 226 ? -7.490 22.369 19.025 1.00 70.81 226 LYS A CA 1
ATOM 1807 C C . LYS A 1 226 ? -8.343 23.545 19.500 1.00 70.81 226 LYS A C 1
ATOM 1809 O O . LYS A 1 226 ? -9.483 23.320 19.885 1.00 70.81 226 LYS A O 1
ATOM 1814 N N . LEU A 1 227 ? -7.842 24.780 19.417 1.00 72.06 227 LEU A N 1
ATOM 1815 C CA . LEU A 1 227 ? -8.623 25.983 19.750 1.00 72.06 227 LEU A CA 1
ATOM 1816 C C . LEU A 1 227 ? -9.862 26.128 18.851 1.00 72.06 227 LEU A C 1
ATOM 1818 O O . LEU A 1 227 ? -10.948 26.479 19.322 1.00 72.06 227 LEU A O 1
ATOM 1822 N N . PHE A 1 228 ? -9.720 25.802 17.564 1.00 66.56 228 PHE A N 1
ATOM 1823 C CA . PHE A 1 228 ? -10.839 25.752 16.623 1.00 66.56 228 PHE A CA 1
ATOM 1824 C C . PHE A 1 228 ? -11.865 24.665 17.005 1.00 66.56 228 PHE A C 1
ATOM 1826 O O . PHE A 1 228 ? -13.067 24.928 17.021 1.00 66.56 228 PHE A O 1
ATOM 1833 N N . VAL A 1 229 ? -11.406 23.474 17.412 1.00 62.91 229 VAL A N 1
ATOM 1834 C CA . VAL A 1 229 ? -12.258 22.373 17.902 1.00 62.91 229 VAL A CA 1
ATOM 1835 C C . VAL A 1 229 ? -12.938 22.714 19.229 1.00 62.91 229 VAL A C 1
ATOM 1837 O O . VAL A 1 229 ? -14.106 22.396 19.420 1.00 62.91 229 VAL A O 1
ATOM 1840 N N . GLU A 1 230 ? -12.269 23.378 20.160 1.00 67.56 230 GLU A N 1
ATOM 1841 C CA . GLU A 1 230 ? -12.877 23.800 21.429 1.00 67.56 230 GLU A CA 1
ATOM 1842 C C . GLU A 1 230 ? -13.969 24.855 21.201 1.00 67.56 230 GLU A C 1
ATOM 1844 O O . GLU A 1 230 ? -15.010 24.838 21.861 1.00 67.56 230 GLU A O 1
ATOM 1849 N N . SER A 1 231 ? -13.789 25.687 20.173 1.00 68.88 231 SER A N 1
ATOM 1850 C CA . SER A 1 231 ? -14.804 26.620 19.673 1.00 68.88 231 SER A CA 1
ATOM 1851 C C . SER A 1 231 ? -15.899 25.927 18.852 1.00 68.88 231 SER A C 1
ATOM 1853 O O . SER A 1 231 ? -16.922 26.539 18.531 1.00 68.88 231 SER A O 1
ATOM 1855 N N . SER A 1 232 ? -15.733 24.636 18.536 1.00 61.25 232 SER A N 1
ATOM 1856 C CA . SER A 1 232 ? -16.633 23.923 17.636 1.00 61.25 232 SER A CA 1
ATOM 1857 C C . SER A 1 232 ? -18.044 23.820 18.179 1.00 61.25 232 SER A C 1
ATOM 1859 O O . SER A 1 232 ? -18.945 23.795 17.370 1.00 61.25 232 SER A O 1
ATOM 1861 N N . LYS A 1 233 ? -18.313 23.889 19.491 1.00 57.12 233 LYS A N 1
ATOM 1862 C CA . LYS A 1 233 ? -19.703 23.917 20.009 1.00 57.12 233 LYS A CA 1
ATOM 1863 C C . LYS A 1 233 ? -20.550 25.065 19.435 1.00 57.12 233 LYS A C 1
ATOM 1865 O O . LYS A 1 233 ? -21.769 24.945 19.405 1.00 57.12 233 LYS A O 1
ATOM 1870 N N . VAL A 1 234 ? -19.910 26.124 18.930 1.00 60.09 234 VAL A N 1
ATOM 1871 C CA . VAL A 1 234 ? -20.539 27.242 18.201 1.00 60.09 234 VAL A CA 1
ATOM 1872 C C . VAL A 1 234 ? -20.586 26.994 16.678 1.00 60.09 234 VAL A C 1
ATOM 1874 O O . VAL A 1 234 ? -21.474 27.496 15.997 1.00 60.09 234 VAL A O 1
ATOM 1877 N N . ILE A 1 235 ? -19.672 26.176 16.145 1.00 55.09 235 ILE A N 1
ATOM 1878 C CA . ILE A 1 235 ? -19.449 25.885 14.711 1.00 55.09 235 ILE A CA 1
ATOM 1879 C C . ILE A 1 235 ? -20.031 24.503 14.295 1.00 55.09 235 ILE A C 1
ATOM 1881 O O . ILE A 1 235 ? -20.083 24.179 13.112 1.00 55.09 235 ILE A O 1
ATOM 1885 N N . ILE A 1 236 ? -20.529 23.698 15.252 1.00 46.78 236 ILE A N 1
ATOM 1886 C CA . ILE A 1 236 ? -20.618 22.212 15.263 1.00 46.78 236 ILE A CA 1
ATOM 1887 C C . ILE A 1 236 ? -21.524 21.576 14.205 1.00 46.78 236 ILE A C 1
ATOM 1889 O O . ILE A 1 236 ? -21.686 20.360 14.162 1.00 46.78 236 ILE A O 1
ATOM 1893 N N . ARG A 1 237 ? -22.075 22.362 13.286 1.00 43.34 237 ARG A N 1
ATOM 1894 C CA . ARG A 1 237 ? -22.706 21.806 12.095 1.00 43.34 237 ARG A CA 1
ATOM 1895 C C . ARG A 1 237 ? -21.715 21.428 10.992 1.00 43.34 237 ARG A C 1
ATOM 1897 O O . ARG A 1 237 ? -22.146 20.695 10.110 1.00 43.34 237 ARG A O 1
ATOM 1904 N N . GLN A 1 238 ? -20.440 21.854 11.006 1.00 46.69 238 GLN A N 1
ATOM 1905 C CA . GLN A 1 238 ? -19.514 21.556 9.892 1.00 46.69 238 GLN A CA 1
ATOM 1906 C C . GLN A 1 238 ? -18.012 21.442 10.263 1.00 46.69 238 GLN A C 1
ATOM 1908 O O . GLN A 1 238 ? -17.267 22.398 10.109 1.00 46.69 238 GLN A O 1
ATOM 1913 N N . LEU A 1 239 ? -17.552 20.209 10.539 1.00 45.59 239 LEU A N 1
ATOM 1914 C CA . LEU A 1 239 ? -16.183 19.682 10.286 1.00 45.59 239 LEU A CA 1
ATOM 1915 C C . LEU A 1 239 ? -15.115 19.784 11.412 1.00 45.59 239 LEU A C 1
ATOM 1917 O O . LEU A 1 239 ? -14.839 20.867 11.924 1.00 45.59 239 LEU A O 1
ATOM 1921 N N . PRO A 1 240 ? -14.416 18.672 11.735 1.00 49.25 240 PRO A N 1
ATOM 1922 C CA . PRO A 1 240 ? -13.124 18.673 12.443 1.00 49.25 240 PRO A CA 1
ATOM 1923 C C . PRO A 1 240 ? -11.953 18.442 11.472 1.00 49.25 240 PRO A C 1
ATOM 1925 O O . PRO A 1 240 ? -12.151 17.697 10.538 1.00 49.25 240 PRO A O 1
ATOM 1928 N N . TRP A 1 241 ? -10.739 18.973 11.700 1.00 57.75 241 TRP A N 1
ATOM 1929 C CA . TRP A 1 241 ? -9.489 18.650 10.963 1.00 57.75 241 TRP A CA 1
ATOM 1930 C C . TRP A 1 241 ? -8.296 18.490 11.935 1.00 57.75 241 TRP A C 1
ATOM 1932 O O . TRP A 1 241 ? -8.244 19.183 12.946 1.00 57.75 241 TRP A O 1
ATOM 1942 N N . ALA A 1 242 ? -7.329 17.611 11.652 1.00 54.22 242 ALA A N 1
ATOM 1943 C CA . ALA A 1 242 ? -6.016 17.529 12.314 1.00 54.22 242 ALA A CA 1
ATOM 1944 C C . ALA A 1 242 ? -4.912 17.559 11.245 1.00 54.22 242 ALA A C 1
ATOM 1946 O O . ALA A 1 242 ? -5.064 16.948 10.195 1.00 54.22 242 ALA A O 1
ATOM 1947 N N . LEU A 1 243 ? -3.806 18.267 11.488 1.00 52.69 243 LEU A N 1
ATOM 1948 C CA . LEU A 1 243 ? -2.717 18.441 10.520 1.00 52.69 243 LEU A CA 1
ATOM 1949 C C . LEU A 1 243 ? -1.509 17.569 10.886 1.00 52.69 243 LEU A C 1
ATOM 1951 O O . LEU A 1 243 ? -1.043 17.572 12.026 1.00 52.69 243 LEU A O 1
ATOM 1955 N N . VAL A 1 244 ? -0.986 16.839 9.907 1.00 58.41 244 VAL A N 1
ATOM 1956 C CA . VAL A 1 244 ? 0.126 15.895 10.037 1.00 58.41 244 VAL A CA 1
ATOM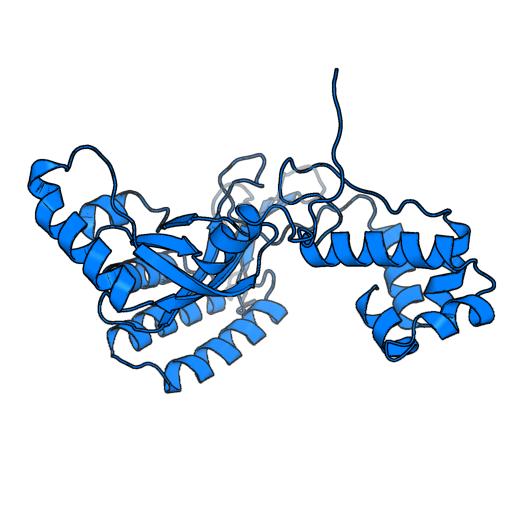 1957 C C . VAL A 1 244 ? 1.133 16.149 8.915 1.00 58.41 244 VAL A C 1
ATOM 1959 O O . VAL A 1 244 ? 0.764 16.392 7.768 1.00 58.41 244 VAL A O 1
ATOM 1962 N N . ARG A 1 245 ? 2.433 16.082 9.219 1.00 57.56 245 ARG A N 1
ATOM 1963 C CA . ARG A 1 245 ? 3.481 16.017 8.190 1.00 57.56 245 ARG A CA 1
ATOM 1964 C C . ARG A 1 245 ? 3.759 14.546 7.897 1.00 57.56 245 ARG A C 1
ATOM 1966 O O . ARG A 1 245 ? 4.234 13.835 8.783 1.00 57.56 245 ARG A O 1
ATOM 1973 N N . SER A 1 246 ? 3.434 14.073 6.693 1.00 64.69 246 SER A N 1
ATOM 1974 C CA . SER A 1 246 ? 3.634 12.662 6.347 1.00 64.69 246 SER A CA 1
ATOM 1975 C C . SER A 1 246 ? 5.120 12.344 6.226 1.00 64.69 246 SER A C 1
ATOM 1977 O O . SER A 1 246 ? 5.863 13.062 5.556 1.00 64.69 246 SER A O 1
ATOM 1979 N N . LEU A 1 247 ? 5.542 11.245 6.846 1.00 68.88 247 LEU A N 1
ATOM 1980 C CA . LEU A 1 247 ? 6.869 10.670 6.649 1.00 68.88 247 LEU A CA 1
ATOM 1981 C C . LEU A 1 247 ? 6.837 9.626 5.528 1.00 68.88 247 LEU A C 1
ATOM 1983 O O . LEU A 1 247 ? 7.723 9.607 4.680 1.00 68.88 247 LEU A O 1
ATOM 1987 N N . ALA A 1 248 ? 5.800 8.787 5.513 1.00 74.25 248 ALA A N 1
ATOM 1988 C CA . ALA A 1 248 ? 5.583 7.775 4.490 1.00 74.25 248 ALA A CA 1
ATOM 1989 C C . ALA A 1 248 ? 4.084 7.565 4.254 1.00 74.25 248 ALA A C 1
ATOM 1991 O O . ALA A 1 248 ? 3.298 7.537 5.204 1.00 74.25 248 ALA A O 1
ATOM 1992 N N . VAL A 1 249 ? 3.708 7.403 2.987 1.00 74.12 249 VAL A N 1
ATOM 1993 C CA . VAL A 1 249 ? 2.372 6.976 2.563 1.00 74.12 249 VAL A CA 1
ATOM 1994 C C . VAL A 1 249 ? 2.560 5.871 1.533 1.00 74.12 249 VAL A C 1
ATOM 1996 O O . VAL A 1 249 ? 3.301 6.047 0.568 1.00 74.12 249 VAL A O 1
ATOM 1999 N N . CYS A 1 250 ? 1.923 4.732 1.762 1.00 79.75 250 CYS A N 1
ATOM 2000 C CA . CYS A 1 250 ? 1.944 3.570 0.890 1.00 79.75 250 CYS A CA 1
ATOM 2001 C C . CYS A 1 250 ? 0.513 3.316 0.420 1.00 79.75 250 CYS A C 1
ATOM 2003 O O . CYS A 1 250 ? -0.345 2.992 1.236 1.00 79.75 250 CYS A O 1
ATOM 2005 N N . GLY A 1 251 ? 0.270 3.453 -0.877 1.00 75.25 251 GLY A N 1
ATOM 2006 C CA . GLY A 1 251 ? -1.041 3.279 -1.493 1.00 75.25 251 GLY A CA 1
ATOM 2007 C C . GLY A 1 251 ? -0.971 3.619 -2.979 1.00 75.25 251 GLY A C 1
ATOM 2008 O O . GLY A 1 251 ? 0.053 4.115 -3.449 1.00 75.25 251 GLY A O 1
ATOM 2009 N N . SER A 1 252 ? -2.044 3.335 -3.715 1.00 74.12 252 SER A N 1
ATOM 2010 C CA . SER A 1 252 ? -2.146 3.671 -5.143 1.00 74.12 252 SER A CA 1
ATOM 2011 C C . SER A 1 252 ? -2.363 5.175 -5.385 1.00 74.12 252 SER A C 1
ATOM 2013 O O . SER A 1 252 ? -2.045 5.683 -6.459 1.00 74.12 252 SER A O 1
ATOM 2015 N N . ILE A 1 253 ? -2.878 5.888 -4.375 1.00 77.12 253 ILE A N 1
ATOM 2016 C CA . ILE A 1 253 ? -3.150 7.329 -4.370 1.00 77.12 253 ILE A CA 1
ATOM 2017 C C . ILE A 1 253 ? -2.628 7.924 -3.059 1.00 77.12 253 ILE A C 1
ATOM 2019 O O . ILE A 1 253 ? -2.710 7.300 -2.002 1.00 77.12 253 ILE A O 1
ATOM 2023 N N . ILE A 1 254 ? -2.122 9.159 -3.114 1.00 77.25 254 ILE A N 1
ATOM 2024 C CA . ILE A 1 254 ? -1.762 9.943 -1.926 1.00 77.25 254 ILE A CA 1
ATOM 2025 C C . ILE A 1 254 ? -2.727 11.124 -1.805 1.00 77.25 254 ILE A C 1
ATOM 2027 O O . ILE A 1 254 ? -2.535 12.158 -2.454 1.00 77.25 254 ILE A O 1
ATOM 2031 N N . PHE A 1 255 ? -3.744 10.966 -0.956 1.00 75.12 255 PHE A N 1
ATOM 2032 C CA . PHE A 1 255 ? -4.729 12.007 -0.658 1.00 75.12 255 PHE A CA 1
ATOM 2033 C C . PHE A 1 255 ? -4.119 13.173 0.133 1.00 75.12 255 PHE A C 1
ATOM 2035 O O . PHE A 1 255 ? -3.190 13.001 0.921 1.00 75.12 255 PHE A O 1
ATOM 2042 N N . GLU A 1 256 ? -4.658 14.379 -0.051 1.00 77.69 256 GLU A N 1
ATOM 2043 C CA . GLU A 1 256 ? -4.259 15.560 0.732 1.00 77.69 256 GLU A CA 1
ATOM 2044 C C . GLU A 1 256 ? -4.805 15.530 2.158 1.00 77.69 256 GLU A C 1
ATOM 2046 O O . GLU A 1 256 ? -4.192 16.076 3.076 1.00 77.69 256 GLU A O 1
ATOM 2051 N N . ALA A 1 257 ? -5.964 14.901 2.333 1.00 75.50 257 ALA A N 1
ATOM 2052 C CA . ALA A 1 257 ? -6.620 14.751 3.611 1.00 75.50 257 ALA A CA 1
ATOM 2053 C C . ALA A 1 257 ? -7.426 13.448 3.658 1.00 75.50 257 ALA A C 1
ATOM 2055 O O . ALA A 1 257 ? -7.866 12.946 2.627 1.00 75.50 257 ALA A O 1
ATOM 2056 N N . ALA A 1 258 ? -7.633 12.927 4.863 1.00 80.00 258 ALA A N 1
ATOM 2057 C CA . ALA A 1 258 ? -8.422 11.733 5.132 1.00 80.00 258 ALA A CA 1
ATOM 2058 C C . ALA A 1 258 ? -9.329 11.961 6.346 1.00 80.00 258 ALA A C 1
ATOM 2060 O O . ALA A 1 258 ? -8.967 12.681 7.277 1.00 80.00 258 ALA A O 1
ATOM 2061 N N . ASN A 1 259 ? -10.501 11.334 6.364 1.00 83.75 259 ASN A N 1
ATOM 2062 C CA . ASN A 1 259 ? -11.443 11.389 7.477 1.00 83.75 259 ASN A CA 1
ATOM 2063 C C . ASN A 1 259 ? -11.792 9.953 7.882 1.00 83.75 259 ASN A C 1
ATOM 2065 O O . ASN A 1 259 ? -12.508 9.261 7.174 1.00 83.75 259 ASN A O 1
ATOM 2069 N N . LEU A 1 260 ? -11.249 9.500 9.010 1.00 85.62 260 LEU A N 1
ATOM 2070 C CA . LEU A 1 260 ? -11.192 8.086 9.377 1.00 85.62 260 LEU A CA 1
ATOM 2071 C C . LEU A 1 260 ? -11.574 7.881 10.854 1.00 85.62 260 LEU A C 1
ATOM 2073 O O . LEU A 1 260 ? -11.412 8.793 11.667 1.00 85.62 260 LEU A O 1
ATOM 2077 N N . PRO A 1 261 ? -12.053 6.689 11.250 1.00 86.56 261 PRO A N 1
ATOM 2078 C CA . PRO A 1 261 ? -12.249 5.501 10.417 1.00 86.56 261 PRO A CA 1
ATOM 2079 C C . PRO A 1 261 ? -13.559 5.533 9.607 1.00 86.56 261 PRO A C 1
ATOM 2081 O O . PRO A 1 261 ? -14.467 6.316 9.894 1.00 86.56 261 PRO A O 1
ATOM 2084 N N . ASN A 1 262 ? -13.673 4.608 8.648 1.00 86.56 262 ASN A N 1
ATOM 2085 C CA . ASN A 1 262 ? -14.841 4.430 7.768 1.00 86.56 262 ASN A CA 1
ATOM 2086 C C . ASN A 1 262 ? -16.041 3.707 8.432 1.00 86.56 262 ASN A C 1
ATOM 2088 O O . ASN A 1 262 ? -17.048 3.451 7.780 1.00 86.56 262 ASN A O 1
ATOM 2092 N N . TYR A 1 263 ? -15.964 3.354 9.723 1.00 85.56 263 TYR A N 1
ATOM 2093 C CA . TYR A 1 263 ? -17.039 2.644 10.437 1.00 85.56 263 TYR A CA 1
ATOM 2094 C C . TYR A 1 263 ? -17.981 3.615 11.152 1.00 85.56 263 TYR A C 1
ATOM 2096 O O . TYR A 1 263 ? -17.624 4.127 12.213 1.00 85.56 263 TYR A O 1
ATOM 2104 N N . GLU A 1 264 ? -19.201 3.794 10.638 1.00 84.81 264 GLU A N 1
ATOM 2105 C CA . GLU A 1 264 ? -20.154 4.790 11.163 1.00 84.81 264 GLU A CA 1
ATOM 2106 C C . GLU A 1 264 ? -20.411 4.661 12.664 1.00 84.81 264 GLU A C 1
ATOM 2108 O O . GLU A 1 264 ? -20.261 5.619 13.414 1.00 84.81 264 GLU A O 1
ATOM 2113 N N . TYR A 1 265 ? -20.646 3.442 13.144 1.00 86.06 265 TYR A N 1
ATOM 2114 C CA . TYR A 1 265 ? -20.894 3.225 14.566 1.00 86.06 265 TYR A CA 1
ATOM 2115 C C . TYR A 1 265 ? -19.703 3.650 15.456 1.00 86.06 265 TYR A C 1
ATOM 2117 O O . TYR A 1 265 ? -19.904 4.087 16.588 1.00 86.06 265 TYR A O 1
ATOM 2125 N N . ILE A 1 266 ? -18.452 3.523 14.982 1.00 85.88 266 ILE A N 1
ATOM 2126 C CA . ILE A 1 266 ? -17.262 3.985 15.723 1.00 85.88 266 ILE A CA 1
ATOM 2127 C C . ILE A 1 266 ? -17.235 5.510 15.726 1.00 85.88 266 ILE A C 1
ATOM 2129 O O . ILE A 1 266 ? -16.926 6.108 16.753 1.00 85.88 266 ILE A O 1
ATOM 2133 N N . ARG A 1 267 ? -17.608 6.138 14.609 1.00 83.81 267 ARG A N 1
ATOM 2134 C CA . ARG A 1 267 ? -17.686 7.596 14.483 1.00 83.81 267 ARG A CA 1
ATOM 2135 C C . ARG A 1 267 ? -18.686 8.187 15.466 1.00 83.81 267 ARG A C 1
ATOM 2137 O O . ARG A 1 267 ? -18.362 9.157 16.145 1.00 83.81 267 ARG A O 1
ATOM 2144 N N . GLU A 1 268 ? -19.845 7.555 15.599 1.00 74.50 268 GLU A N 1
ATOM 2145 C CA . GLU A 1 268 ? -20.900 7.969 16.525 1.00 74.50 268 GLU A CA 1
ATOM 2146 C C . GLU A 1 268 ? -20.526 7.728 17.997 1.00 74.50 268 GLU A C 1
ATOM 2148 O O . GLU A 1 268 ? -20.771 8.581 18.849 1.00 74.50 268 GLU A O 1
ATOM 2153 N N . THR A 1 269 ? -19.929 6.573 18.313 1.00 80.25 269 THR A N 1
ATOM 2154 C CA . THR A 1 269 ? -19.713 6.141 19.710 1.00 80.25 269 THR A CA 1
ATOM 2155 C C . THR A 1 269 ? -18.346 6.498 20.290 1.00 80.25 269 THR A C 1
ATOM 2157 O O . THR A 1 269 ? -18.215 6.656 21.502 1.00 80.25 269 THR A O 1
ATOM 2160 N N . CYS A 1 270 ? -17.314 6.596 19.454 1.00 80.00 270 CYS A N 1
ATOM 2161 C CA . CYS A 1 270 ? -15.927 6.850 19.857 1.00 80.00 270 CYS A CA 1
ATOM 2162 C C . CYS A 1 270 ? -15.353 8.127 19.225 1.00 80.00 270 CYS A C 1
ATOM 2164 O O . CYS A 1 270 ? -14.403 8.690 19.766 1.00 80.00 270 CYS A O 1
ATOM 2166 N N . GLY A 1 271 ? -15.922 8.587 18.108 1.00 80.4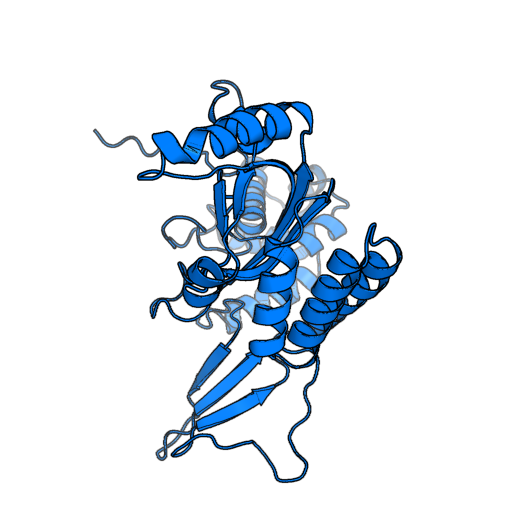4 271 GLY A N 1
ATOM 2167 C CA . GLY A 1 271 ? -15.466 9.753 17.356 1.00 80.44 271 GLY A CA 1
ATOM 2168 C C . GLY A 1 271 ? -14.710 9.384 16.080 1.00 80.44 271 GLY A C 1
ATOM 2169 O O . GLY A 1 271 ? -14.669 8.229 15.655 1.00 80.44 271 GLY A O 1
ATOM 2170 N N . PHE A 1 272 ? -14.084 10.385 15.461 1.00 81.75 272 PHE A N 1
ATOM 2171 C CA . PHE A 1 272 ? -13.300 10.244 14.233 1.00 81.75 272 PHE A CA 1
ATOM 2172 C C . PHE A 1 272 ? -12.134 11.237 14.208 1.00 81.75 272 PHE A C 1
ATOM 2174 O O . PHE A 1 272 ? -12.163 12.274 14.874 1.00 81.75 272 PHE A O 1
ATOM 2181 N N . LYS A 1 273 ? -11.104 10.924 13.424 1.00 80.56 273 LYS A N 1
ATOM 2182 C CA . LYS A 1 273 ? -9.962 11.792 13.145 1.00 80.56 273 LYS A CA 1
ATOM 2183 C C . LYS A 1 273 ? -10.038 12.281 11.711 1.00 80.56 273 LYS A C 1
ATOM 2185 O O . LYS A 1 273 ? -10.394 11.559 10.787 1.00 80.56 273 LYS A O 1
ATOM 2190 N N . ASN A 1 274 ? -9.660 13.530 11.534 1.00 77.88 274 ASN A N 1
ATOM 2191 C CA . ASN A 1 274 ? -9.444 14.112 10.224 1.00 77.88 274 ASN A CA 1
ATOM 2192 C C . ASN A 1 274 ? -7.966 14.395 10.128 1.00 77.88 274 ASN A C 1
ATOM 2194 O O . ASN A 1 274 ? -7.420 14.965 11.058 1.00 77.88 274 ASN A O 1
ATOM 2198 N N . ILE A 1 275 ? -7.322 13.991 9.055 1.00 77.94 275 ILE A N 1
ATOM 2199 C CA . ILE A 1 275 ? -5.885 14.096 8.884 1.00 77.94 275 ILE A CA 1
ATOM 2200 C C . ILE A 1 275 ? -5.659 14.913 7.630 1.00 77.94 275 ILE A C 1
ATOM 2202 O O . ILE A 1 275 ? -6.256 14.627 6.605 1.00 77.94 275 ILE A O 1
ATOM 2206 N N . VAL A 1 276 ? -4.803 15.916 7.707 1.00 77.38 276 VAL A N 1
ATOM 2207 C CA . VAL A 1 276 ? -4.409 16.772 6.596 1.00 77.38 276 VAL A CA 1
ATOM 2208 C C . VAL A 1 276 ? -2.903 16.630 6.439 1.00 77.38 276 VAL A C 1
ATOM 2210 O O . VAL A 1 276 ? -2.167 16.819 7.403 1.00 77.38 276 VAL A O 1
ATOM 2213 N N . LEU A 1 277 ? -2.430 16.288 5.246 1.00 76.06 277 LEU A N 1
ATOM 2214 C CA . LEU A 1 277 ? -1.014 16.084 4.957 1.00 76.06 277 LEU A CA 1
ATOM 2215 C C . LEU A 1 277 ? -0.362 17.412 4.548 1.00 76.06 277 LEU A C 1
ATOM 2217 O O . LEU A 1 277 ? -0.374 17.803 3.381 1.00 76.06 277 LEU A O 1
ATOM 2221 N N . ALA A 1 278 ? 0.224 18.123 5.514 1.00 71.19 278 ALA A N 1
ATOM 2222 C CA . ALA A 1 278 ? 0.717 19.494 5.335 1.00 71.19 278 ALA A CA 1
ATOM 2223 C C . ALA A 1 278 ? 1.750 19.633 4.204 1.00 71.19 278 ALA A C 1
ATOM 2225 O O . ALA A 1 278 ? 1.694 20.553 3.388 1.00 71.19 278 ALA A O 1
ATOM 2226 N N . ASN A 1 279 ? 2.701 18.700 4.142 1.00 73.81 279 ASN A N 1
ATOM 2227 C CA . ASN A 1 279 ? 3.723 18.662 3.100 1.00 73.81 279 ASN A CA 1
ATOM 2228 C C . ASN A 1 279 ? 3.128 18.327 1.724 1.00 73.81 279 ASN A C 1
ATOM 2230 O O . ASN A 1 279 ? 3.552 18.921 0.734 1.00 73.81 279 ASN A O 1
ATOM 2234 N N . ARG A 1 280 ? 2.106 17.467 1.649 1.00 75.94 280 ARG A N 1
ATOM 2235 C CA . ARG A 1 280 ? 1.403 17.167 0.391 1.00 75.94 280 ARG A CA 1
ATOM 2236 C C . ARG A 1 280 ? 0.676 18.397 -0.157 1.00 75.94 280 ARG A C 1
ATOM 2238 O O . ARG A 1 280 ? 0.849 18.708 -1.335 1.00 75.94 280 ARG A O 1
ATOM 2245 N N . LEU A 1 281 ? -0.053 19.114 0.703 1.00 71.44 281 LEU A N 1
ATOM 2246 C CA . LEU A 1 281 ? -0.722 20.373 0.356 1.00 71.44 281 LEU A CA 1
ATOM 2247 C C . LEU A 1 281 ? 0.269 21.435 -0.132 1.00 71.44 281 LEU A C 1
ATOM 2249 O O . LEU A 1 281 ? 0.010 22.137 -1.106 1.00 71.44 281 LEU A O 1
ATOM 2253 N N . SER A 1 282 ? 1.428 21.546 0.525 1.00 69.88 282 SER A N 1
ATOM 2254 C CA . SER A 1 282 ? 2.443 22.534 0.144 1.00 69.88 282 SER A CA 1
ATOM 2255 C C . SER A 1 282 ? 3.020 22.295 -1.255 1.00 69.88 282 SER A C 1
ATOM 2257 O O . SER A 1 282 ? 3.273 23.258 -1.974 1.00 69.88 282 SER A O 1
ATOM 2259 N N . VAL A 1 283 ? 3.183 21.029 -1.662 1.00 70.94 283 VAL A N 1
ATOM 2260 C CA . VAL A 1 283 ? 3.635 20.670 -3.015 1.00 70.94 283 VAL A CA 1
ATOM 2261 C C . VAL A 1 283 ? 2.580 21.077 -4.040 1.00 70.94 283 VAL A C 1
ATOM 2263 O O . VAL A 1 283 ? 2.901 21.799 -4.975 1.00 70.94 283 VAL A O 1
ATOM 2266 N N . ASN A 1 284 ? 1.311 20.721 -3.828 1.00 66.19 284 ASN A N 1
ATOM 2267 C CA . ASN A 1 284 ? 0.245 21.060 -4.780 1.00 66.19 284 ASN A CA 1
ATOM 2268 C C . ASN A 1 284 ? 0.028 22.569 -4.950 1.00 66.19 284 ASN A C 1
ATOM 2270 O O . ASN A 1 284 ? -0.300 23.023 -6.043 1.00 66.19 284 ASN A O 1
ATOM 2274 N N . ASN A 1 285 ? 0.272 23.355 -3.901 1.00 64.38 285 ASN A N 1
ATOM 2275 C CA . ASN A 1 285 ? 0.149 24.812 -3.953 1.00 64.38 285 ASN A CA 1
ATOM 2276 C C . ASN A 1 285 ? 1.403 25.524 -4.494 1.00 64.38 285 ASN A C 1
ATOM 2278 O O . ASN A 1 285 ? 1.382 26.742 -4.684 1.00 64.38 285 ASN A O 1
ATOM 2282 N N . ASN A 1 286 ? 2.495 24.802 -4.760 1.00 62.88 286 ASN A N 1
ATOM 2283 C CA . ASN A 1 286 ? 3.712 25.373 -5.322 1.00 62.88 286 ASN A CA 1
ATOM 2284 C C . ASN A 1 286 ? 3.722 25.230 -6.853 1.00 62.88 286 ASN A C 1
ATOM 2286 O O . ASN A 1 286 ? 4.026 24.161 -7.383 1.00 62.88 286 ASN A O 1
ATOM 2290 N N . GLN A 1 287 ? 3.455 26.335 -7.561 1.00 54.31 287 GLN A N 1
ATOM 2291 C CA . GLN A 1 287 ? 3.394 26.395 -9.033 1.00 54.31 287 GLN A CA 1
ATOM 2292 C C . GLN A 1 287 ? 4.689 25.948 -9.742 1.00 54.31 287 GLN A C 1
ATOM 2294 O O . GLN A 1 287 ? 4.637 25.591 -10.917 1.00 54.31 287 GLN A O 1
ATOM 2299 N N . ASN A 1 288 ? 5.828 25.944 -9.037 1.00 51.44 288 ASN A N 1
ATOM 2300 C CA . ASN A 1 288 ? 7.137 25.547 -9.566 1.00 51.44 288 ASN A CA 1
ATOM 2301 C C . ASN A 1 288 ? 7.549 24.114 -9.190 1.00 51.44 288 ASN A C 1
ATOM 2303 O O . ASN A 1 288 ? 8.636 23.676 -9.567 1.00 51.44 288 ASN A O 1
ATOM 2307 N N . SER A 1 289 ? 6.736 23.388 -8.419 1.00 48.59 289 SER A N 1
ATOM 2308 C CA . SER A 1 289 ? 7.030 21.992 -8.100 1.00 48.59 289 SER A CA 1
ATOM 2309 C C . SER A 1 289 ? 6.626 21.093 -9.270 1.00 48.59 289 SER A C 1
ATOM 2311 O O . SER A 1 289 ? 5.521 21.200 -9.797 1.00 48.59 289 SER A O 1
ATOM 2313 N N . VAL A 1 290 ? 7.537 20.220 -9.709 1.00 45.22 290 VAL A N 1
ATOM 2314 C CA . VAL A 1 290 ? 7.191 19.140 -10.639 1.00 45.22 290 VAL A CA 1
ATOM 2315 C C . VAL A 1 290 ? 6.383 18.124 -9.832 1.00 45.22 290 VAL A C 1
ATOM 2317 O O . VAL A 1 290 ? 6.934 17.560 -8.881 1.00 45.22 290 VAL A O 1
ATOM 2320 N N . PRO A 1 291 ? 5.100 17.877 -10.150 1.00 43.84 291 PRO A N 1
ATOM 2321 C CA . PRO A 1 291 ? 4.354 16.835 -9.470 1.00 43.84 291 PRO A CA 1
ATOM 2322 C C . PRO A 1 291 ? 5.022 15.499 -9.792 1.00 43.84 291 PRO A C 1
ATOM 2324 O O . PRO A 1 291 ? 5.123 15.118 -10.960 1.00 43.84 291 PRO A O 1
ATOM 2327 N N . LEU A 1 292 ? 5.475 14.770 -8.774 1.00 37.84 292 LEU A N 1
ATOM 2328 C CA . LEU A 1 292 ? 5.795 13.355 -8.934 1.00 37.84 292 LEU A CA 1
ATOM 2329 C C . LEU A 1 292 ? 4.497 12.640 -9.347 1.00 37.84 292 LEU A C 1
ATOM 2331 O O . LEU A 1 292 ? 3.630 12.400 -8.514 1.00 37.84 292 LEU A O 1
ATOM 2335 N N . GLY A 1 293 ? 4.347 12.370 -10.649 1.00 41.91 293 GLY A N 1
ATOM 2336 C CA . GLY A 1 293 ? 3.281 11.529 -11.204 1.00 41.91 293 GLY A CA 1
ATOM 2337 C C . GLY A 1 293 ? 2.044 12.212 -11.814 1.00 41.91 293 GLY A C 1
ATOM 2338 O O . GLY A 1 293 ? 1.112 11.489 -12.144 1.00 41.91 293 GLY A O 1
ATOM 2339 N N . GLN A 1 294 ? 1.999 13.539 -12.019 1.00 35.84 294 GLN A N 1
ATOM 2340 C CA . GLN A 1 294 ? 0.842 14.218 -12.664 1.00 35.84 294 GLN A CA 1
ATOM 2341 C C . GLN A 1 294 ? 1.163 14.987 -13.964 1.00 35.84 294 GLN A C 1
ATOM 2343 O O . GLN A 1 294 ? 0.391 15.845 -14.396 1.00 35.84 294 GLN A O 1
ATOM 2348 N N . THR A 1 295 ? 2.262 14.686 -14.659 1.00 30.06 295 THR A N 1
ATOM 2349 C CA . THR A 1 295 ? 2.538 15.338 -15.953 1.00 30.06 295 THR A CA 1
ATOM 2350 C C . THR A 1 295 ? 1.888 14.593 -17.122 1.00 30.06 295 THR A C 1
ATOM 2352 O O . THR A 1 295 ? 2.582 14.041 -17.962 1.00 30.06 295 THR A O 1
ATOM 2355 N N . ILE A 1 296 ? 0.556 14.644 -17.219 1.00 26.44 296 ILE A N 1
ATOM 2356 C CA . ILE A 1 296 ? -0.137 14.746 -18.515 1.00 26.44 296 ILE A CA 1
ATOM 2357 C C . ILE A 1 296 ? -1.233 15.804 -18.352 1.00 26.44 296 ILE A C 1
ATOM 2359 O O . ILE A 1 296 ? -2.334 15.540 -17.879 1.00 26.44 296 ILE A O 1
ATOM 2363 N N . ARG A 1 297 ? -0.923 17.045 -18.743 1.00 23.45 297 ARG A N 1
ATOM 2364 C CA . ARG A 1 297 ? -1.940 18.079 -18.956 1.00 23.45 297 ARG A CA 1
ATOM 2365 C C . ARG A 1 297 ? -2.683 17.755 -20.250 1.00 23.45 297 ARG A C 1
ATOM 2367 O O . ARG A 1 297 ? -2.246 18.163 -21.324 1.00 23.45 297 ARG A O 1
ATOM 2374 N N . THR A 1 298 ? -3.821 17.079 -20.167 1.00 23.09 298 THR A N 1
ATOM 2375 C CA . THR A 1 298 ? -4.795 17.094 -21.264 1.00 23.09 298 THR A CA 1
ATOM 2376 C C . THR A 1 298 ? -5.451 18.473 -21.310 1.00 23.09 298 THR A C 1
ATOM 2378 O O . THR A 1 298 ? -6.296 18.804 -20.482 1.00 23.09 298 THR A O 1
ATOM 2381 N N . LYS A 1 299 ? -5.028 19.308 -22.267 1.00 20.19 299 LYS A N 1
ATOM 2382 C CA . LYS A 1 299 ? -5.813 20.465 -22.709 1.00 20.19 299 LYS A CA 1
ATOM 2383 C C . LYS A 1 299 ? -7.030 19.935 -23.464 1.00 20.19 299 LYS A C 1
ATOM 2385 O O . LYS A 1 299 ? -6.861 19.339 -24.524 1.00 20.19 299 LYS A O 1
ATOM 2390 N N . TYR A 1 300 ? -8.222 20.201 -22.953 1.00 25.92 300 TYR A N 1
ATOM 2391 C CA . TYR A 1 300 ? -9.432 20.213 -23.767 1.00 25.92 300 TYR A CA 1
ATOM 2392 C C . TYR A 1 300 ? -9.783 21.682 -24.036 1.00 25.92 300 TYR A C 1
ATOM 2394 O O . TYR A 1 300 ? -9.685 22.507 -23.124 1.00 25.92 300 TYR A O 1
ATOM 2402 N N . PHE A 1 301 ? -10.060 22.006 -25.302 1.00 32.22 301 PHE A N 1
ATOM 2403 C CA . PHE A 1 301 ? -10.692 23.269 -25.695 1.00 32.22 301 PHE A CA 1
ATOM 2404 C C . PHE A 1 301 ? -12.142 23.298 -25.214 1.00 32.22 301 PHE A C 1
ATOM 2406 O O . PHE A 1 301 ? -12.757 22.207 -25.188 1.00 32.22 301 PHE A O 1
#

Secondary structure (DSSP, 8-state):
-HHHHHHHHTT-GGGHHHHHT--HHHHHHHHHHHHHHHHHTSSB-TTTT-B---SS-HHHHHHHHTT-HHHHHHHHHHHHTTT-----BSEEEEEPSSSS--EEEEEE-S-----TTSSEEEETTEEEEEEETHHHHHHHHHHHHHHHTT-SSHHHHHHHHHHHHHHHH--HHHHHHHHHHHHH--S-SEEEEEEEEE-TT-TTS-SPEEEEEEEEE-HHHHHHHHHHHHTHHHHTTS---EEEEEEEEESS---SEEEE---HHHHHHT--EEEEEHHHHHHHT-TTSPPTT--------

Nearest PDB structures (foldseek):
  3t6b-assembly2_B  TM=8.758E-01  e=1.539E-20  Homo sapiens
  5egy-assembly1_A  TM=8.606E-01  e=1.451E-20  Homo sapiens
  5yfd-assembly2_B  TM=8.598E-01  e=2.783E-20  Desarmillaria tabescens
  3fvy-assembly1_A  TM=7.908E-01  e=1.733E-20  Homo sapiens
  3csk-assembly1_A  TM=7.380E-01  e=7.715E-18  Saccharomyces cerevisiae

pLDDT: mean 78.24, std 17.24, range [20.19, 97.81]

Radius of gyration: 22.73 Å; Cα contacts (8 Å, |Δi|>4): 438; chains: 1; bounding box: 50×58×56 Å

Mean predicted aligned error: 10.54 Å

Solvent-accessible surface area (backbone atoms only — not comparable to full-atom values): 16925 Å² total; per-residue (Å²): 88,70,66,47,46,38,60,58,47,71,70,44,63,77,59,47,28,75,73,42,76,50,51,70,65,57,51,48,34,50,50,53,37,46,51,47,27,62,57,20,74,39,58,34,40,52,73,88,66,45,75,61,75,63,78,61,60,76,61,60,53,54,38,60,32,66,70,18,74,64,22,46,51,47,52,55,50,48,69,74,42,77,84,65,89,85,72,73,43,46,59,42,82,46,80,51,90,62,100,69,71,34,34,40,40,31,29,34,7,37,44,57,75,65,53,97,88,44,72,52,69,80,53,92,53,29,24,52,38,51,27,38,64,20,71,62,35,45,53,50,38,55,51,49,58,58,52,43,78,69,44,90,46,72,54,52,37,49,21,49,52,21,44,40,48,13,39,38,70,39,38,62,67,33,40,53,50,16,49,52,37,50,51,66,55,77,84,64,53,68,47,72,51,73,46,62,70,53,23,85,86,29,96,82,56,76,38,18,37,58,37,36,39,37,23,43,49,42,68,69,61,39,50,56,39,46,56,53,56,71,50,24,87,82,52,69,88,66,87,79,68,39,51,26,38,64,78,47,75,48,45,41,62,86,70,52,58,50,72,38,70,92,48,65,70,46,38,77,76,63,38,65,45,26,43,29,29,52,59,58,48,52,48,75,71,35,91,85,56,81,62,92,81,64,90,72,83,80,82,76,134

Foldseek 3Di:
DLVQLCVLCVVVLVVLCVQLVHDPVQSVLVVLQSLQCVLLVHQAQPPPRHGDDGPHDPSSVVSSQVSGPVSVVVVVVCVVPVPDDDFPWQWDWDWDDDDQTAIETEGQALDQDAPPVGFDDPDRRYGYTYHRCNVVLVVVLVVLVVVLVVDPDPLSVQLSVLSSVCRHPVDPVSNVRSQLSLLLPPPDQKHKDWDQAFQVPPPVRPIGGTKMWIFGFDVVQQVVLVVVVVVCVVVVVDDRAGETATPDIDHSDDDQKDKDDPDVVSCVPRNIYIYGHPVVVVQVPDPPHDPSNPPDPPDDD

Organism: Sclerotinia sclerotiorum (strain ATCC 18683 / 1980 / Ss-1) (NCBI:txid665079)

InterPro domains:
  IPR039461 Peptidase family M49 [PF03571] (100-290)
  IPR039461 Peptidase family M49 [PTHR23422] (101-287)